Protein AF-A0AAC9YQX9-F1 (afdb_monomer)

Radius of gyration: 23.22 Å; Cα contacts (8 Å, |Δi|>4): 320; chains: 1; bounding box: 55×27×68 Å

Mean predicted aligned error: 6.9 Å

pLDDT: mean 87.08, std 13.69, range [31.47, 98.12]

Sequence (236 aa):
MSVSVWLPRVAHTQLVEAADAEGVSLAVLARRAAASAMATDDGRLGMPAPSGEAVDALRTAGYALNQILPAWTATATRAQDTALTARTAAVMDRITHAASGIRLLPRASPTLGAAGQPSDPGRWRLVRVTTDAHTAQWWAQAGTAAGFRSSANWVRDALAGAHGLAVARPPTPATIAARAVSGRVLGLLAQSEAVADERPAASGVDLRRRIDAAAVAIWAGLESLLAYGGDPKARR

Structure (mmCIF, N/CA/C/O backbone):
data_AF-A0AAC9YQX9-F1
#
_entry.id   AF-A0AAC9YQX9-F1
#
loop_
_atom_site.group_PDB
_atom_site.id
_atom_site.type_symbol
_atom_site.label_atom_id
_atom_site.label_alt_id
_atom_site.label_comp_id
_atom_site.label_asym_id
_atom_site.label_entity_id
_atom_site.label_seq_id
_atom_site.pdbx_PDB_ins_code
_atom_site.Cartn_x
_atom_site.Cartn_y
_atom_site.Cartn_z
_atom_site.occupancy
_atom_site.B_iso_or_equiv
_atom_site.auth_seq_id
_atom_site.auth_comp_id
_atom_site.auth_asym_id
_atom_site.auth_atom_id
_atom_site.pdbx_PDB_model_num
ATOM 1 N N . MET A 1 1 ? -6.456 8.323 30.817 1.00 85.06 1 MET A N 1
ATOM 2 C CA . MET A 1 1 ? -6.648 8.905 29.468 1.00 85.06 1 MET A CA 1
ATOM 3 C C . MET A 1 1 ? -7.815 8.205 28.773 1.00 85.06 1 MET A C 1
ATOM 5 O O . MET A 1 1 ? -8.115 7.067 29.120 1.00 85.06 1 MET A O 1
ATOM 9 N N . SER A 1 2 ? -8.493 8.862 27.824 1.00 90.19 2 SER A N 1
ATOM 10 C CA . SER A 1 2 ? -9.574 8.251 27.030 1.00 90.19 2 SER A CA 1
ATOM 11 C C . SER A 1 2 ? -9.313 8.454 25.542 1.00 90.19 2 SER A C 1
ATOM 13 O O . SER A 1 2 ? -9.065 9.578 25.114 1.00 90.19 2 SER A O 1
ATOM 15 N N . VAL A 1 3 ? -9.422 7.385 24.756 1.00 91.25 3 VAL A N 1
ATOM 16 C CA . VAL A 1 3 ? -9.364 7.420 23.290 1.00 91.25 3 VAL A CA 1
ATOM 17 C C . VAL A 1 3 ? -10.780 7.239 22.748 1.00 91.25 3 VAL A C 1
ATOM 19 O O . VAL A 1 3 ? -11.476 6.287 23.104 1.00 91.25 3 VAL A O 1
ATOM 22 N N . SER A 1 4 ? -11.221 8.175 21.910 1.00 94.25 4 SER A N 1
ATOM 23 C CA . SER A 1 4 ? -12.568 8.195 21.330 1.00 94.25 4 SER A CA 1
ATOM 24 C C . SER A 1 4 ? -12.547 7.607 19.923 1.00 94.25 4 SER A C 1
ATOM 26 O O . SER A 1 4 ? -12.155 8.289 18.976 1.00 94.25 4 SER A O 1
ATOM 28 N N . VAL A 1 5 ? -12.959 6.348 19.780 1.00 93.75 5 VAL A N 1
ATOM 29 C CA . VAL A 1 5 ? -12.914 5.619 18.507 1.00 93.75 5 VAL A CA 1
ATOM 30 C C . VAL A 1 5 ? -14.284 5.658 17.837 1.00 93.75 5 VAL A C 1
ATOM 32 O O . VAL A 1 5 ? -15.250 5.102 18.352 1.00 93.75 5 VAL A O 1
ATOM 35 N N . TRP A 1 6 ? -14.377 6.310 16.680 1.00 92.38 6 TRP A N 1
ATOM 36 C CA . TRP A 1 6 ? -15.618 6.388 15.908 1.00 92.38 6 TRP A CA 1
ATOM 37 C C . TRP A 1 6 ? -15.672 5.304 14.836 1.00 92.38 6 TRP A C 1
ATOM 39 O O . TRP A 1 6 ? -14.797 5.238 13.970 1.00 92.38 6 TRP A O 1
ATOM 49 N N . LEU A 1 7 ? -16.733 4.500 14.853 1.00 90.31 7 LEU A N 1
ATOM 50 C CA . LEU A 1 7 ? -16.977 3.409 13.911 1.00 90.31 7 LEU A CA 1
ATOM 51 C C . LEU A 1 7 ? -18.268 3.618 13.118 1.00 90.31 7 LEU A C 1
ATOM 53 O O . LEU A 1 7 ? -19.236 4.137 13.678 1.00 90.31 7 LEU A O 1
ATOM 57 N N . PRO A 1 8 ? -18.337 3.177 11.850 1.00 88.38 8 PRO A N 1
ATOM 58 C CA . PRO A 1 8 ? -19.613 3.026 11.163 1.00 88.38 8 PRO A CA 1
ATOM 59 C C . PRO A 1 8 ? -20.528 2.072 11.940 1.00 88.38 8 PRO A C 1
ATOM 61 O O . PRO A 1 8 ? -20.062 1.093 12.518 1.00 88.38 8 PRO A O 1
ATOM 64 N N . ARG A 1 9 ? -21.839 2.321 11.922 1.00 87.69 9 ARG A N 1
ATOM 65 C CA . ARG A 1 9 ? -22.842 1.565 12.688 1.00 87.69 9 ARG A CA 1
ATOM 66 C C . ARG A 1 9 ? -22.757 0.063 12.437 1.00 87.69 9 ARG A C 1
ATOM 68 O O . ARG A 1 9 ? -22.833 -0.688 13.395 1.00 87.69 9 ARG A O 1
ATOM 75 N N . VAL A 1 10 ? -22.566 -0.354 11.186 1.00 85.81 10 VAL A N 1
ATOM 76 C CA . VAL A 1 10 ? -22.444 -1.776 10.818 1.00 85.81 10 VAL A CA 1
ATOM 77 C C . VAL A 1 10 ? -21.233 -2.414 11.503 1.00 85.81 10 VAL A C 1
ATOM 79 O O . VAL A 1 10 ? -21.383 -3.420 12.185 1.00 85.81 10 VAL A O 1
ATOM 82 N N . ALA A 1 11 ? -20.060 -1.780 11.412 1.00 88.88 11 ALA A N 1
ATOM 83 C CA . ALA A 1 11 ? -18.846 -2.243 12.083 1.00 88.88 11 ALA A CA 1
ATOM 84 C C . ALA A 1 11 ? -18.993 -2.240 13.614 1.00 88.88 11 ALA A C 1
ATOM 86 O O . ALA A 1 11 ? -18.494 -3.128 14.294 1.00 88.88 11 ALA A O 1
ATOM 87 N N . HIS A 1 12 ? -19.704 -1.255 14.167 1.00 93.06 12 HIS A N 1
ATOM 88 C CA . HIS A 1 12 ? -20.002 -1.223 15.594 1.00 93.06 12 HIS A CA 1
ATOM 89 C C . HIS A 1 12 ? -20.917 -2.380 16.017 1.00 93.06 12 HIS A C 1
ATOM 91 O O . HIS A 1 12 ? -20.654 -3.000 17.037 1.00 93.06 12 HIS A O 1
ATOM 97 N N . THR A 1 13 ? -21.983 -2.675 15.268 1.00 90.50 13 THR A N 1
ATOM 98 C CA . THR A 1 13 ? -22.880 -3.807 15.557 1.00 90.50 13 THR A CA 1
ATOM 99 C C . THR A 1 13 ? -22.127 -5.135 15.512 1.00 90.50 13 THR A C 1
ATOM 101 O O . THR A 1 13 ? -22.228 -5.899 16.462 1.00 90.50 13 THR A O 1
ATOM 104 N N . GLN A 1 14 ? -21.283 -5.348 14.498 1.00 90.19 14 GLN A N 1
ATOM 105 C CA . GLN A 1 14 ? -20.419 -6.534 14.412 1.00 90.19 14 GLN A CA 1
ATOM 106 C C . GLN A 1 14 ? -19.494 -6.674 15.628 1.00 90.19 14 GLN A C 1
ATOM 108 O O . GLN A 1 14 ? -19.322 -7.765 16.162 1.00 90.19 14 GLN A O 1
ATOM 113 N N . LEU A 1 15 ? -18.906 -5.569 16.101 1.00 92.75 15 LEU A N 1
ATOM 114 C CA . LEU A 1 15 ? -18.078 -5.610 17.307 1.00 92.75 15 LEU A CA 1
ATOM 115 C C . LEU A 1 15 ? -18.879 -5.881 18.580 1.00 92.75 15 LEU A C 1
ATOM 117 O O . LEU A 1 15 ? -18.328 -6.480 19.495 1.00 92.75 15 LEU A O 1
ATOM 121 N N . VAL A 1 16 ? -20.133 -5.426 18.669 1.00 93.25 16 VAL A N 1
ATOM 122 C CA . VAL A 1 16 ? -21.006 -5.745 19.811 1.00 93.25 16 VAL A CA 1
ATOM 123 C C . VAL A 1 16 ? -21.275 -7.244 19.842 1.00 93.25 16 VAL A C 1
ATOM 125 O O . VAL A 1 16 ? -21.046 -7.860 20.871 1.00 93.25 16 VAL A O 1
ATOM 128 N N . GLU A 1 17 ? -21.632 -7.841 18.706 1.00 91.25 17 GLU A N 1
ATOM 129 C CA . GLU A 1 17 ? -21.837 -9.291 18.594 1.00 91.25 17 GLU A CA 1
ATOM 130 C C . GLU A 1 17 ? -20.573 -10.079 18.976 1.00 91.25 17 GLU A C 1
ATOM 132 O O . GLU A 1 17 ? -20.651 -11.049 19.728 1.00 91.25 17 GLU A O 1
ATOM 137 N N . ALA A 1 18 ? -19.395 -9.635 18.522 1.00 91.88 18 ALA A N 1
ATOM 138 C CA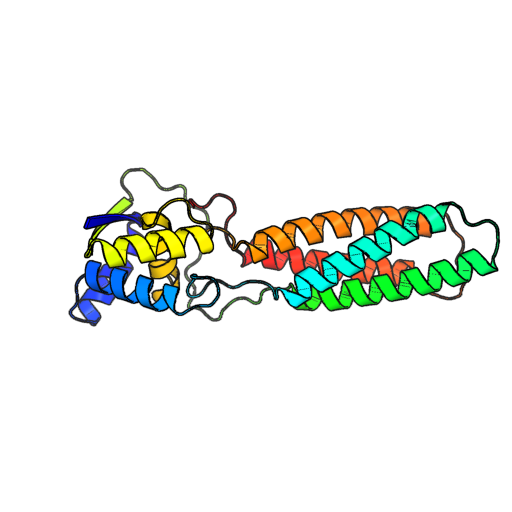 . ALA A 1 18 ? -18.120 -10.243 18.906 1.00 91.88 18 ALA A CA 1
ATOM 139 C C . ALA A 1 18 ? -17.828 -10.098 20.411 1.00 91.88 18 ALA A C 1
ATOM 141 O O . ALA A 1 18 ? -17.355 -11.034 21.051 1.00 91.88 18 ALA A O 1
ATOM 142 N N . ALA A 1 19 ? -18.122 -8.932 20.989 1.00 94.12 19 ALA A N 1
ATOM 143 C CA . ALA A 1 19 ? -17.910 -8.659 22.406 1.00 94.12 19 ALA A CA 1
ATOM 144 C C . ALA A 1 19 ? -18.836 -9.505 23.288 1.00 94.12 19 ALA A C 1
ATOM 146 O O . ALA A 1 19 ? -18.375 -10.082 24.273 1.00 94.12 19 ALA A O 1
ATOM 147 N N . ASP A 1 20 ? -20.104 -9.627 22.894 1.00 94.38 20 ASP A N 1
ATOM 148 C CA . ASP A 1 20 ? -21.107 -10.444 23.572 1.00 94.38 20 ASP A CA 1
ATOM 149 C C . ASP A 1 20 ? -20.736 -11.933 23.507 1.00 94.38 20 ASP A C 1
ATOM 151 O O . ASP A 1 20 ? -20.804 -12.627 24.521 1.00 94.38 20 ASP A O 1
ATOM 155 N N . ALA A 1 21 ? -20.254 -12.411 22.353 1.00 92.94 21 ALA A N 1
ATOM 156 C CA . ALA A 1 21 ? -19.772 -13.784 22.191 1.00 92.94 21 ALA A CA 1
ATOM 157 C C . ALA A 1 21 ? -18.547 -14.103 23.072 1.00 92.94 21 ALA A C 1
ATOM 159 O O . ALA A 1 21 ? -18.393 -15.233 23.533 1.00 92.94 21 ALA A O 1
ATOM 160 N N . GLU A 1 22 ? -17.683 -13.117 23.325 1.00 94.69 22 GLU A N 1
ATOM 161 C CA . GLU A 1 22 ? -16.509 -13.247 24.198 1.00 94.69 22 GLU A CA 1
ATOM 162 C C . GLU A 1 22 ? -16.796 -12.913 25.677 1.00 94.69 22 GLU A C 1
ATOM 164 O O . GLU A 1 22 ? -15.914 -13.085 26.523 1.00 94.69 22 GLU A O 1
ATOM 169 N N . GLY A 1 23 ? -17.991 -12.413 26.013 1.00 95.88 23 GLY A N 1
ATOM 170 C CA . GLY A 1 23 ? -18.328 -11.950 27.363 1.00 95.88 23 GLY A CA 1
ATOM 171 C C . GLY A 1 23 ? -17.499 -10.744 27.832 1.00 95.88 23 GLY A C 1
ATOM 172 O O . GLY A 1 23 ? -17.200 -10.615 29.021 1.00 95.88 23 GLY A O 1
ATOM 173 N N . VAL A 1 24 ? -17.082 -9.866 26.913 1.00 96.38 24 VAL A N 1
ATOM 174 C CA . VAL A 1 24 ? -16.233 -8.694 27.200 1.00 96.38 24 VAL A CA 1
ATOM 175 C C . VAL A 1 24 ? -16.864 -7.395 26.701 1.00 96.38 24 VAL A C 1
ATOM 177 O O . VAL A 1 24 ? -17.844 -7.394 25.973 1.00 96.38 24 VAL A O 1
ATOM 180 N N . SER A 1 25 ? -16.301 -6.244 27.080 1.00 95.94 25 SER A N 1
ATOM 181 C CA . SER A 1 25 ? -16.747 -4.948 26.547 1.00 95.94 25 SER A CA 1
ATOM 182 C C . SER A 1 25 ? -16.003 -4.554 25.267 1.00 95.94 25 SER A C 1
ATOM 184 O O . SER A 1 25 ? -14.849 -4.932 25.056 1.00 95.94 25 SER A O 1
ATOM 186 N N . LEU A 1 26 ? -16.604 -3.669 24.464 1.00 95.62 26 LEU A N 1
ATOM 187 C CA . LEU A 1 26 ? -15.960 -3.075 23.280 1.00 95.62 26 LEU A CA 1
ATOM 188 C C . LEU A 1 26 ? -14.604 -2.420 23.593 1.00 95.62 26 LEU A C 1
ATOM 190 O O . LEU A 1 26 ? -13.687 -2.448 22.775 1.00 95.62 26 LEU A O 1
ATOM 194 N N . ALA A 1 27 ? -14.452 -1.841 24.788 1.00 94.94 27 ALA A N 1
ATOM 195 C CA . ALA A 1 27 ? -13.190 -1.249 25.221 1.00 94.94 27 ALA A CA 1
ATOM 196 C C . ALA A 1 27 ? -12.093 -2.306 25.444 1.00 94.94 27 ALA A C 1
ATOM 198 O O . ALA A 1 27 ? -10.917 -2.025 25.211 1.00 94.94 27 ALA A O 1
ATOM 199 N N . VAL A 1 28 ? -12.462 -3.518 25.879 1.00 96.12 28 VAL A N 1
ATOM 200 C CA . VAL A 1 28 ? -11.529 -4.649 25.996 1.00 96.12 28 VAL A CA 1
ATOM 201 C C . VAL A 1 28 ? -11.095 -5.116 24.611 1.00 96.12 28 VAL A C 1
ATOM 203 O O . VAL A 1 28 ? -9.891 -5.238 24.391 1.00 96.12 28 VAL A O 1
ATOM 206 N N . LEU A 1 29 ? -12.032 -5.281 23.669 1.00 96.56 29 LEU A N 1
ATOM 207 C CA . LEU A 1 29 ? -11.697 -5.628 22.282 1.00 96.56 29 LEU A CA 1
ATOM 208 C C . LEU A 1 29 ? -10.761 -4.594 21.648 1.00 96.56 29 LEU A C 1
ATOM 210 O O . LEU A 1 29 ? -9.744 -4.955 21.067 1.00 96.56 29 LEU A O 1
ATOM 214 N N . ALA A 1 30 ? -11.032 -3.301 21.839 1.00 96.38 30 ALA A N 1
ATOM 215 C CA . ALA A 1 30 ? -10.181 -2.234 21.316 1.00 96.38 30 ALA A CA 1
ATOM 216 C C . ALA A 1 30 ? -8.753 -2.275 21.881 1.00 96.38 30 ALA A C 1
ATOM 218 O O . ALA A 1 30 ? -7.793 -2.100 21.131 1.00 96.38 30 ALA A O 1
ATOM 219 N N . ARG A 1 31 ? -8.591 -2.541 23.186 1.00 96.50 31 ARG A N 1
ATOM 220 C CA . ARG A 1 31 ? -7.264 -2.708 23.800 1.00 96.50 31 ARG A CA 1
ATOM 221 C C . ARG A 1 31 ? -6.539 -3.942 23.270 1.00 96.50 31 ARG A C 1
ATOM 223 O O . ARG A 1 31 ? -5.353 -3.844 22.974 1.00 96.50 31 ARG A O 1
ATOM 230 N N . ARG A 1 32 ? -7.238 -5.074 23.124 1.00 96.62 32 ARG A N 1
ATOM 231 C CA . ARG A 1 32 ? -6.670 -6.311 22.560 1.00 96.62 32 ARG A CA 1
ATOM 232 C C . ARG A 1 32 ? -6.220 -6.099 21.119 1.00 96.62 32 ARG A C 1
ATOM 234 O O . ARG A 1 32 ? -5.076 -6.395 20.801 1.00 96.62 32 ARG A O 1
ATOM 241 N N . ALA A 1 33 ? -7.065 -5.494 20.288 1.00 96.12 33 ALA A N 1
ATOM 242 C CA . ALA A 1 33 ? -6.724 -5.165 18.910 1.00 96.12 33 ALA A CA 1
ATOM 243 C C . ALA A 1 33 ? -5.509 -4.226 18.834 1.00 96.12 33 ALA A C 1
ATOM 245 O O . ALA A 1 33 ? -4.596 -4.469 18.052 1.00 96.12 33 ALA A O 1
ATOM 246 N N . ALA A 1 34 ? -5.448 -3.187 19.672 1.00 96.00 34 ALA A N 1
ATOM 247 C CA . ALA A 1 34 ? -4.298 -2.285 19.718 1.00 96.00 34 ALA A CA 1
ATOM 248 C C . ALA A 1 34 ? -3.007 -3.005 20.149 1.00 96.00 34 ALA A C 1
ATOM 250 O O . ALA A 1 34 ? -1.964 -2.809 19.532 1.00 96.00 34 ALA A O 1
ATOM 251 N N . ALA A 1 35 ? -3.078 -3.875 21.162 1.00 95.75 35 ALA A N 1
ATOM 252 C CA . ALA A 1 35 ? -1.940 -4.680 21.605 1.00 95.75 35 ALA A CA 1
ATOM 253 C C . ALA A 1 35 ? -1.454 -5.636 20.504 1.00 95.75 35 ALA A C 1
ATOM 255 O O . ALA A 1 35 ? -0.261 -5.704 20.225 1.00 95.75 35 ALA A O 1
ATOM 256 N N . SER A 1 36 ? -2.377 -6.317 19.821 1.00 95.94 36 SER A N 1
ATOM 257 C CA . SER A 1 36 ? -2.051 -7.174 18.682 1.00 95.94 36 SER A CA 1
ATOM 258 C C . SER A 1 36 ? -1.452 -6.375 17.518 1.00 95.94 36 SER A C 1
ATOM 260 O O . SER A 1 36 ? -0.525 -6.854 16.876 1.00 95.94 36 SER A O 1
ATOM 262 N N . ALA A 1 37 ? -1.911 -5.145 17.267 1.00 94.62 37 ALA A N 1
ATOM 263 C CA . ALA A 1 37 ? -1.321 -4.274 16.251 1.00 94.62 37 ALA A CA 1
ATOM 264 C C . ALA A 1 37 ? 0.097 -3.837 16.612 1.00 94.62 37 ALA A C 1
ATOM 266 O O . ALA A 1 37 ? 0.964 -3.849 15.746 1.00 94.62 37 ALA A O 1
ATOM 267 N N . MET A 1 38 ? 0.377 -3.538 17.879 1.00 94.44 38 MET A N 1
ATOM 268 C CA . MET A 1 38 ? 1.746 -3.249 18.324 1.00 94.44 38 MET A CA 1
ATOM 269 C C . MET A 1 38 ? 2.708 -4.428 18.149 1.00 94.44 38 MET A C 1
ATOM 271 O O . MET A 1 38 ? 3.908 -4.205 18.048 1.00 94.44 38 MET A O 1
ATOM 275 N N . ALA A 1 39 ? 2.202 -5.662 18.116 1.00 92.75 39 ALA A N 1
ATOM 276 C CA . ALA A 1 39 ? 3.015 -6.855 17.894 1.00 92.75 39 ALA A CA 1
ATOM 277 C C . ALA A 1 39 ? 3.342 -7.111 16.410 1.00 92.75 39 ALA A C 1
ATOM 279 O O . ALA A 1 39 ? 4.051 -8.065 16.105 1.00 92.75 39 ALA A O 1
ATOM 280 N N . THR A 1 40 ? 2.814 -6.298 15.488 1.00 90.12 40 THR A N 1
ATOM 281 C CA . THR A 1 40 ? 3.137 -6.381 14.055 1.00 90.12 40 THR A CA 1
ATOM 282 C C . THR A 1 40 ? 4.248 -5.406 13.683 1.00 90.12 40 THR A C 1
ATOM 284 O O . THR A 1 40 ? 4.294 -4.299 14.218 1.00 90.12 40 THR A O 1
ATOM 287 N N . ASP A 1 41 ? 5.093 -5.787 12.721 1.00 84.62 41 ASP A N 1
ATOM 288 C CA . ASP A 1 41 ? 6.252 -4.989 12.290 1.00 84.62 41 ASP A CA 1
ATOM 289 C C . ASP A 1 41 ? 5.875 -3.583 11.797 1.00 84.62 41 ASP A C 1
ATOM 291 O O . ASP A 1 41 ? 6.614 -2.623 12.006 1.00 84.62 41 ASP A O 1
ATOM 295 N N . ASP A 1 42 ? 4.715 -3.440 11.150 1.00 84.88 42 ASP A N 1
ATOM 296 C CA . ASP A 1 42 ? 4.229 -2.171 10.597 1.00 84.88 42 ASP A CA 1
ATOM 297 C C . ASP A 1 42 ? 3.168 -1.485 11.473 1.00 84.88 42 ASP A C 1
ATOM 299 O O . ASP A 1 42 ? 2.614 -0.447 11.094 1.00 84.88 42 ASP A O 1
ATOM 303 N N . GLY A 1 43 ? 2.869 -2.052 12.646 1.00 89.50 43 GLY A N 1
ATOM 304 C CA . GLY A 1 43 ? 1.845 -1.545 13.549 1.00 89.50 43 GLY A CA 1
ATOM 305 C C . GLY A 1 43 ? 0.414 -1.710 13.027 1.00 89.50 43 GLY A C 1
ATOM 306 O O . GLY A 1 43 ? -0.484 -1.028 13.534 1.00 89.50 43 GLY A O 1
ATOM 307 N N . ARG A 1 44 ? 0.164 -2.540 11.999 1.00 90.38 44 ARG A N 1
ATOM 308 C CA . ARG A 1 44 ? -1.152 -2.699 11.364 1.00 90.38 44 ARG A CA 1
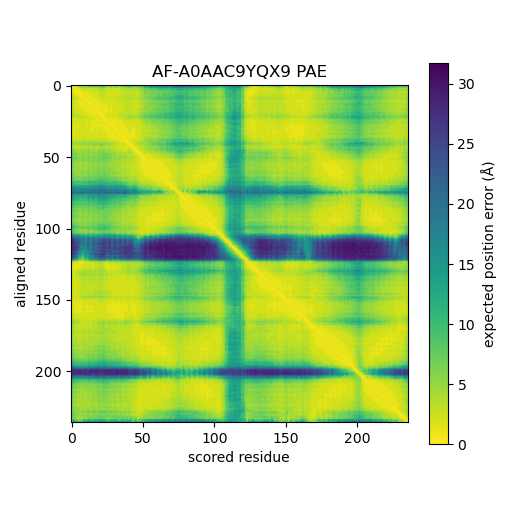ATOM 309 C C . ARG A 1 44 ? -1.573 -4.157 11.216 1.00 90.38 44 ARG A C 1
ATOM 311 O O . ARG A 1 44 ? -1.125 -4.910 10.358 1.00 90.38 44 ARG A O 1
ATOM 318 N N . LEU A 1 45 ? -2.615 -4.527 11.957 1.00 90.06 45 LEU A N 1
ATOM 319 C CA . LEU A 1 45 ? -3.210 -5.858 11.846 1.00 90.06 45 LEU A CA 1
ATOM 320 C C . LEU A 1 45 ? -3.903 -6.082 10.515 1.00 90.06 45 LEU A C 1
ATOM 322 O O . LEU A 1 45 ? -4.717 -5.271 10.071 1.00 90.06 45 LEU A O 1
ATOM 326 N N . GLY A 1 46 ? -3.666 -7.241 9.914 1.00 84.88 46 GLY A N 1
ATOM 327 C CA . GLY A 1 46 ? -4.516 -7.724 8.832 1.00 84.88 46 GLY A CA 1
ATOM 328 C C . GLY A 1 46 ? -4.496 -6.852 7.570 1.00 84.88 46 GLY A C 1
ATOM 329 O O . GLY A 1 46 ? -5.308 -7.090 6.678 1.00 84.88 46 GLY A O 1
ATOM 330 N N . MET A 1 47 ? -3.580 -5.883 7.442 1.00 85.69 47 MET A N 1
ATOM 331 C CA . MET A 1 47 ? -3.437 -5.086 6.223 1.00 85.69 47 MET A CA 1
ATOM 332 C C . MET A 1 47 ? -2.403 -5.737 5.297 1.00 85.69 47 MET A C 1
ATOM 334 O O . MET A 1 47 ? -1.285 -5.982 5.741 1.00 85.69 47 MET A O 1
ATOM 338 N N . PRO A 1 48 ? -2.735 -6.077 4.040 1.00 85.94 48 PRO A N 1
ATOM 339 C CA . PRO A 1 48 ? -1.721 -6.505 3.086 1.00 85.94 48 PRO A CA 1
ATOM 340 C C . PRO A 1 48 ? -0.809 -5.326 2.717 1.00 85.94 48 PRO A C 1
ATOM 342 O O . PRO A 1 48 ? -1.268 -4.196 2.528 1.00 85.94 48 PRO A O 1
ATOM 345 N N . ALA A 1 49 ? 0.484 -5.605 2.596 1.00 87.12 49 ALA A N 1
ATOM 346 C CA . ALA A 1 49 ? 1.504 -4.655 2.178 1.00 87.12 49 ALA A CA 1
ATOM 347 C C . ALA A 1 49 ? 2.458 -5.333 1.183 1.00 87.12 49 ALA A C 1
ATOM 349 O O . ALA A 1 49 ? 2.696 -6.537 1.304 1.00 87.12 49 ALA A O 1
ATOM 350 N N . PRO A 1 50 ? 2.974 -4.594 0.185 1.00 90.50 50 PRO A N 1
ATOM 351 C CA . PRO A 1 50 ? 3.956 -5.142 -0.741 1.00 90.50 50 PRO A CA 1
ATOM 352 C C . PRO A 1 50 ? 5.278 -5.389 -0.010 1.00 90.50 50 PRO A C 1
ATOM 354 O O . PRO A 1 50 ? 5.578 -4.706 0.973 1.00 90.50 50 PRO A O 1
ATOM 357 N N . SER A 1 51 ? 6.086 -6.324 -0.513 1.00 89.94 51 SER A N 1
ATOM 358 C CA . SER A 1 51 ? 7.424 -6.559 0.037 1.00 89.94 51 SER A CA 1
ATOM 359 C C . SER A 1 51 ? 8.280 -5.295 -0.085 1.00 89.94 51 SER A C 1
ATOM 361 O O . SER A 1 51 ? 8.415 -4.737 -1.177 1.00 89.94 51 SER A O 1
ATOM 363 N N . GLY A 1 52 ? 8.875 -4.850 1.027 1.00 90.06 52 GLY A N 1
ATOM 364 C CA . GLY A 1 52 ? 9.803 -3.714 1.032 1.00 90.06 52 GLY A CA 1
ATOM 365 C C . GLY A 1 52 ? 10.987 -3.945 0.091 1.00 90.06 52 GLY A C 1
ATOM 366 O O . GLY A 1 52 ? 11.312 -3.073 -0.711 1.00 90.06 52 GLY A O 1
ATOM 367 N N . GLU A 1 53 ? 11.535 -5.162 0.094 1.00 93.88 53 GLU A N 1
ATOM 368 C CA . GLU A 1 53 ? 12.608 -5.582 -0.812 1.00 93.88 53 GLU A CA 1
ATOM 369 C C . GLU A 1 53 ? 12.187 -5.468 -2.283 1.00 93.88 53 GLU A C 1
ATOM 371 O O . GLU A 1 53 ? 12.932 -4.934 -3.101 1.00 93.88 53 GLU A O 1
ATOM 376 N N . ALA A 1 54 ? 10.966 -5.891 -2.628 1.00 94.19 54 ALA A N 1
ATOM 377 C CA . ALA A 1 54 ? 10.462 -5.783 -3.997 1.00 94.19 54 ALA A CA 1
ATOM 378 C C . ALA A 1 54 ? 10.281 -4.319 -4.435 1.00 94.19 54 ALA A C 1
ATOM 380 O O . ALA A 1 54 ? 10.602 -3.957 -5.570 1.00 94.19 54 ALA A O 1
ATOM 381 N N . VAL A 1 55 ? 9.810 -3.451 -3.531 1.00 96.00 55 VAL A N 1
ATOM 382 C CA . VAL A 1 55 ? 9.687 -2.007 -3.791 1.00 96.00 55 VAL A CA 1
ATOM 383 C C . VAL A 1 55 ? 11.064 -1.367 -3.995 1.00 96.00 55 VAL A C 1
ATOM 385 O O . VAL A 1 55 ? 11.228 -0.526 -4.885 1.00 96.00 55 VAL A O 1
ATOM 388 N N . ASP A 1 56 ? 12.060 -1.770 -3.211 1.00 97.00 56 ASP A N 1
ATOM 389 C CA . ASP A 1 56 ? 13.433 -1.273 -3.311 1.00 97.00 56 ASP A CA 1
ATOM 390 C C . ASP A 1 56 ? 14.143 -1.786 -4.572 1.00 97.00 56 ASP A C 1
ATOM 392 O O . ASP A 1 56 ? 14.815 -1.012 -5.265 1.00 97.00 56 ASP A O 1
ATOM 396 N N . ALA A 1 57 ? 13.924 -3.051 -4.937 1.00 97.06 57 ALA A N 1
ATOM 397 C CA . ALA A 1 57 ? 14.394 -3.637 -6.187 1.00 97.06 57 ALA A CA 1
ATOM 398 C C . ALA A 1 57 ? 13.797 -2.914 -7.403 1.00 97.06 57 ALA A C 1
ATOM 400 O O . ALA A 1 57 ? 14.539 -2.526 -8.310 1.00 97.06 57 ALA A O 1
ATOM 401 N N . LEU A 1 58 ? 12.484 -2.641 -7.398 1.00 97.44 58 LEU A N 1
ATOM 402 C CA . LEU A 1 58 ? 11.836 -1.886 -8.474 1.00 97.44 58 LEU A CA 1
ATOM 403 C C . LEU A 1 58 ? 12.389 -0.458 -8.563 1.00 97.44 58 LEU A C 1
ATOM 405 O O . LEU A 1 58 ? 12.654 0.035 -9.659 1.00 97.44 58 LEU A O 1
ATOM 409 N N . ARG A 1 59 ? 12.614 0.206 -7.421 1.00 97.94 59 ARG A N 1
ATOM 410 C CA . ARG A 1 59 ? 13.210 1.550 -7.392 1.00 97.94 59 ARG A CA 1
ATOM 411 C C . ARG A 1 59 ? 14.614 1.551 -7.994 1.00 97.94 59 ARG A C 1
ATOM 413 O O . ARG A 1 59 ? 14.930 2.421 -8.801 1.00 97.94 59 ARG A O 1
ATOM 420 N N . THR A 1 60 ? 15.427 0.565 -7.632 1.00 98.12 60 THR A N 1
ATOM 421 C CA . THR A 1 60 ? 16.799 0.405 -8.128 1.00 98.12 60 THR A CA 1
ATOM 422 C C . THR A 1 60 ? 16.820 0.141 -9.632 1.00 98.12 60 THR A C 1
ATOM 424 O O . THR A 1 60 ? 17.588 0.772 -10.359 1.00 98.12 60 THR A O 1
ATOM 427 N N . ALA A 1 61 ? 15.939 -0.734 -10.124 1.00 97.56 61 ALA A N 1
ATOM 428 C CA . ALA A 1 61 ? 15.798 -0.997 -11.552 1.00 97.56 61 ALA A CA 1
ATOM 429 C C . ALA A 1 61 ? 15.318 0.248 -12.321 1.00 97.56 61 ALA A C 1
ATOM 431 O O . ALA A 1 61 ? 15.856 0.557 -13.382 1.00 97.56 61 ALA A O 1
ATOM 432 N N . GLY A 1 62 ? 14.388 1.020 -11.750 1.00 97.25 62 GLY A N 1
ATOM 433 C CA . GLY A 1 62 ? 13.961 2.311 -12.292 1.00 97.25 62 GLY A CA 1
ATOM 434 C C . GLY A 1 62 ? 15.099 3.330 -12.388 1.00 97.25 62 GLY A C 1
ATOM 435 O O . GLY A 1 62 ? 15.249 3.987 -13.414 1.00 97.25 62 GLY A O 1
ATOM 436 N N . TYR A 1 63 ? 15.953 3.436 -11.365 1.00 97.75 63 TYR A N 1
ATOM 437 C CA . TYR A 1 63 ? 17.134 4.304 -11.433 1.00 97.75 63 TYR A CA 1
ATOM 438 C C . TYR A 1 63 ? 18.128 3.857 -12.504 1.00 97.75 63 TYR A C 1
ATOM 440 O O . TYR A 1 63 ? 18.640 4.702 -13.236 1.00 97.75 63 TYR A O 1
ATOM 448 N N . ALA A 1 64 ? 18.364 2.549 -12.637 1.00 96.81 64 ALA A N 1
ATOM 449 C CA . ALA A 1 64 ? 19.207 2.017 -13.703 1.00 96.81 64 ALA A CA 1
ATOM 450 C C . ALA A 1 64 ? 18.639 2.357 -15.091 1.00 96.81 64 ALA A C 1
ATOM 452 O O . ALA A 1 64 ? 19.379 2.816 -15.957 1.00 96.81 64 ALA A O 1
ATOM 453 N N . LEU A 1 65 ? 17.323 2.213 -15.288 1.00 95.88 65 LEU A N 1
ATOM 454 C CA . LEU A 1 65 ? 16.668 2.582 -16.544 1.00 95.88 65 LEU A CA 1
ATOM 455 C C . LEU A 1 65 ? 16.810 4.081 -16.843 1.00 95.88 65 LEU A C 1
ATOM 457 O O . LEU A 1 65 ? 17.191 4.457 -17.948 1.00 95.88 65 LEU A O 1
ATOM 461 N N . ASN A 1 66 ? 16.592 4.934 -15.840 1.00 96.25 66 ASN A N 1
ATOM 462 C CA . ASN A 1 66 ? 16.735 6.384 -15.969 1.00 96.25 66 ASN A CA 1
ATOM 463 C C . ASN A 1 66 ? 18.168 6.822 -16.328 1.00 96.25 66 ASN A C 1
ATOM 465 O O . ASN A 1 66 ? 18.351 7.842 -16.982 1.00 96.25 66 ASN A O 1
ATOM 469 N N . GLN A 1 67 ? 19.189 6.065 -15.916 1.00 94.06 67 GLN A N 1
ATOM 470 C CA . GLN A 1 67 ? 20.582 6.318 -16.307 1.00 94.06 67 GLN A CA 1
ATOM 471 C C . GLN A 1 67 ? 20.887 5.844 -17.734 1.00 94.06 67 GLN A C 1
ATOM 473 O O . GLN A 1 67 ? 21.710 6.447 -18.419 1.00 94.06 67 GLN A O 1
ATOM 478 N N . ILE A 1 68 ? 20.240 4.764 -18.181 1.00 92.31 68 ILE A N 1
ATOM 479 C CA . ILE A 1 68 ? 20.442 4.202 -19.519 1.00 92.31 68 ILE A CA 1
ATOM 480 C C . ILE A 1 68 ? 19.772 5.069 -20.588 1.00 92.31 68 ILE A C 1
ATOM 482 O O . ILE A 1 68 ? 20.387 5.303 -21.624 1.00 92.31 68 ILE A O 1
ATOM 486 N N . LEU A 1 69 ? 18.554 5.567 -20.344 1.00 89.94 69 LEU A N 1
ATOM 487 C CA . LEU A 1 69 ? 17.739 6.264 -21.348 1.00 89.94 69 LEU A CA 1
ATOM 488 C C . LEU A 1 69 ? 18.468 7.413 -22.079 1.00 89.94 69 LEU A C 1
ATOM 490 O O . LEU A 1 69 ? 18.506 7.372 -23.309 1.00 89.94 69 LEU A O 1
ATOM 494 N N . PRO A 1 70 ? 19.129 8.374 -21.398 1.00 89.12 70 PRO A N 1
ATOM 495 C CA . PRO A 1 70 ? 19.837 9.459 -22.086 1.00 89.12 70 PRO A CA 1
ATOM 496 C C . PRO A 1 70 ? 21.030 8.972 -22.920 1.00 89.12 70 PRO A C 1
ATOM 498 O O . PRO A 1 70 ? 21.308 9.490 -24.002 1.00 89.12 70 PRO A O 1
ATOM 501 N N . ALA A 1 71 ? 21.749 7.959 -22.425 1.00 86.25 71 ALA A N 1
ATOM 502 C CA . ALA A 1 71 ? 22.864 7.360 -23.155 1.00 86.25 71 ALA A CA 1
ATOM 503 C C . ALA A 1 71 ? 22.368 6.573 -24.371 1.00 86.25 71 ALA A C 1
ATOM 505 O O . ALA A 1 71 ? 23.036 6.532 -25.403 1.00 86.25 71 ALA A O 1
ATOM 506 N N . TRP A 1 72 ? 21.186 5.968 -24.255 1.00 82.12 72 TRP A N 1
ATOM 507 C CA . TRP A 1 72 ? 20.561 5.233 -25.334 1.00 82.12 72 TRP A CA 1
ATOM 508 C C . TRP A 1 72 ? 20.146 6.173 -26.462 1.00 82.12 72 TRP A C 1
ATOM 510 O O . TRP A 1 72 ? 20.521 5.908 -27.598 1.00 82.12 72 TRP A O 1
ATOM 520 N N . THR A 1 73 ? 19.542 7.330 -26.177 1.00 78.81 73 THR A N 1
ATOM 521 C CA . THR A 1 73 ? 19.194 8.330 -27.207 1.00 78.81 73 THR A CA 1
ATOM 522 C C . THR A 1 73 ? 20.405 8.932 -27.931 1.00 78.81 73 THR A C 1
ATOM 524 O O . THR A 1 73 ? 20.279 9.348 -29.077 1.00 78.81 73 THR A O 1
ATOM 527 N N . ALA A 1 74 ? 21.587 8.943 -27.307 1.00 83.00 74 ALA A N 1
ATOM 528 C CA . ALA A 1 74 ? 22.801 9.582 -27.829 1.00 83.00 74 ALA A CA 1
ATOM 529 C C . ALA A 1 74 ? 23.825 8.612 -28.465 1.00 83.00 74 ALA A C 1
ATOM 531 O O . ALA A 1 74 ? 24.993 8.970 -28.638 1.00 83.00 74 ALA A O 1
ATOM 532 N N . THR A 1 75 ? 23.443 7.370 -28.778 1.00 77.25 75 THR A N 1
ATOM 533 C CA . THR A 1 75 ? 24.372 6.388 -29.364 1.00 77.25 75 THR A CA 1
ATOM 534 C C . THR A 1 75 ? 24.890 6.809 -30.739 1.00 77.25 75 THR A C 1
ATOM 536 O O . THR A 1 75 ? 24.130 7.219 -31.610 1.00 77.25 75 THR A O 1
ATOM 539 N N . ALA A 1 76 ? 26.201 6.649 -30.954 1.00 70.12 76 ALA A N 1
ATOM 540 C CA . ALA A 1 76 ? 26.872 7.025 -32.203 1.00 70.12 76 ALA A CA 1
ATOM 541 C C . ALA A 1 76 ? 27.312 5.815 -33.045 1.00 70.12 76 ALA A C 1
ATOM 543 O O . ALA A 1 76 ? 27.647 5.953 -34.219 1.00 70.12 76 ALA A O 1
ATOM 544 N N . THR A 1 77 ? 27.344 4.615 -32.453 1.00 83.38 77 THR A N 1
ATOM 545 C CA . THR A 1 77 ? 27.854 3.400 -33.104 1.00 83.38 77 THR A CA 1
ATOM 546 C C . THR A 1 77 ? 26.950 2.196 -32.862 1.00 83.38 77 THR A C 1
ATOM 548 O O . THR A 1 77 ? 26.300 2.080 -31.821 1.00 83.38 77 THR A O 1
ATOM 551 N N . ARG A 1 78 ? 26.985 1.229 -33.788 1.00 82.25 78 ARG A N 1
ATOM 552 C CA . ARG A 1 78 ? 26.252 -0.041 -33.660 1.00 82.25 78 ARG A CA 1
ATOM 553 C C . ARG A 1 78 ? 26.677 -0.853 -32.430 1.00 82.25 78 ARG A C 1
ATOM 555 O O . ARG A 1 78 ? 25.840 -1.485 -31.801 1.00 82.25 78 ARG A O 1
ATOM 562 N N . ALA A 1 79 ? 27.959 -0.820 -32.058 1.00 84.69 79 ALA A N 1
ATOM 563 C CA . ALA A 1 79 ? 28.456 -1.525 -30.873 1.00 84.69 79 ALA A CA 1
ATOM 564 C C . ALA A 1 79 ? 27.883 -0.942 -29.567 1.00 84.69 79 ALA A C 1
ATOM 566 O O . ALA A 1 79 ? 27.484 -1.697 -28.679 1.00 84.69 79 ALA A O 1
ATOM 567 N N . GLN A 1 80 ? 27.796 0.391 -29.467 1.00 87.12 80 GLN A N 1
ATOM 568 C CA . GLN A 1 80 ? 27.154 1.064 -28.333 1.00 87.12 80 GLN A CA 1
ATOM 569 C C . GLN A 1 80 ? 25.661 0.741 -28.268 1.00 87.12 80 GLN A C 1
ATOM 571 O O . GLN A 1 80 ? 25.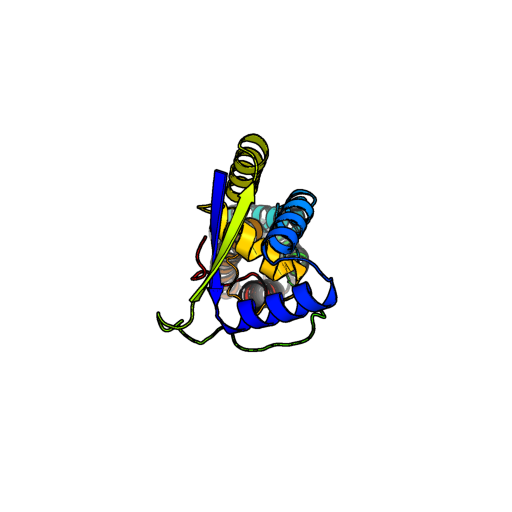158 0.431 -27.190 1.00 87.12 80 GLN A O 1
ATOM 576 N N . ASP A 1 81 ? 24.970 0.764 -29.409 1.00 84.69 81 ASP A N 1
ATOM 577 C CA . ASP A 1 81 ? 23.540 0.460 -29.477 1.00 84.69 81 ASP A CA 1
ATOM 578 C C . ASP A 1 81 ? 23.230 -0.994 -29.075 1.00 84.69 81 ASP A C 1
ATOM 580 O O . ASP A 1 81 ? 22.353 -1.231 -28.243 1.00 84.69 81 ASP A O 1
ATOM 584 N N . THR A 1 82 ? 24.023 -1.968 -29.536 1.00 85.31 82 THR A N 1
ATOM 585 C CA . THR A 1 82 ? 23.909 -3.371 -29.099 1.00 85.31 82 THR A CA 1
ATOM 586 C C . THR A 1 82 ? 24.141 -3.520 -27.593 1.00 85.31 82 THR A C 1
ATOM 588 O O . THR A 1 82 ? 23.365 -4.190 -26.909 1.00 85.31 82 THR A O 1
ATOM 591 N N . ALA A 1 83 ? 25.184 -2.883 -27.047 1.00 87.81 83 ALA A N 1
ATOM 592 C CA . ALA A 1 83 ? 25.499 -2.967 -25.622 1.00 87.81 83 ALA A CA 1
ATOM 593 C C . ALA A 1 83 ? 24.406 -2.333 -24.744 1.00 87.81 83 ALA A C 1
ATOM 595 O O . ALA A 1 83 ? 24.034 -2.896 -23.712 1.00 87.81 83 ALA A O 1
ATOM 596 N N . LEU A 1 84 ? 23.871 -1.179 -25.151 1.00 89.25 84 LEU A N 1
ATOM 597 C CA . LEU A 1 84 ? 22.788 -0.501 -24.439 1.00 89.25 84 LEU A CA 1
ATOM 598 C C . LEU A 1 84 ? 21.469 -1.259 -24.563 1.00 89.25 84 LEU A C 1
ATOM 600 O O . LEU A 1 84 ? 20.760 -1.383 -23.567 1.00 89.25 84 LEU A O 1
ATOM 604 N N . THR A 1 85 ? 21.187 -1.869 -25.714 1.00 87.88 85 THR A N 1
ATOM 605 C CA . THR A 1 85 ? 20.021 -2.746 -25.883 1.00 87.88 85 THR A CA 1
ATOM 606 C C . THR A 1 85 ? 20.082 -3.944 -24.933 1.00 87.88 85 THR A C 1
ATOM 608 O O . THR A 1 85 ? 19.112 -4.222 -24.229 1.00 87.88 85 THR A O 1
ATOM 611 N N . ALA A 1 86 ? 21.233 -4.620 -24.834 1.00 88.88 86 ALA A N 1
ATOM 612 C CA . ALA A 1 86 ? 21.407 -5.753 -23.923 1.00 88.88 86 ALA A CA 1
ATOM 613 C C . ALA A 1 86 ? 21.250 -5.348 -22.445 1.00 88.88 86 ALA A C 1
ATOM 615 O O . ALA A 1 86 ? 20.595 -6.044 -21.668 1.00 88.88 86 ALA A O 1
ATOM 616 N N . ARG A 1 87 ? 21.810 -4.195 -22.052 1.00 91.81 87 ARG A N 1
ATOM 617 C CA . ARG A 1 87 ? 21.651 -3.650 -20.693 1.00 91.81 87 ARG A CA 1
ATOM 618 C C . ARG A 1 87 ? 20.202 -3.281 -20.393 1.00 91.81 87 ARG A C 1
ATOM 620 O O . ARG A 1 87 ? 19.715 -3.606 -19.314 1.00 91.81 87 ARG A O 1
ATOM 627 N N . THR A 1 88 ? 19.517 -2.646 -21.340 1.00 92.00 88 THR A N 1
ATOM 628 C CA . THR A 1 88 ? 18.103 -2.272 -21.202 1.00 92.00 88 THR A CA 1
ATOM 629 C C . THR A 1 88 ? 17.243 -3.515 -21.036 1.00 92.00 88 THR A C 1
ATOM 631 O O . THR A 1 88 ? 16.465 -3.582 -20.091 1.00 92.00 88 THR A O 1
ATOM 634 N N . ALA A 1 89 ? 17.449 -4.542 -21.865 1.00 92.12 89 ALA A N 1
ATOM 635 C CA . ALA A 1 89 ? 16.754 -5.821 -21.744 1.00 92.12 89 ALA A CA 1
ATOM 636 C C . ALA A 1 89 ? 16.914 -6.438 -20.343 1.00 92.12 89 ALA A C 1
ATOM 638 O O . ALA A 1 89 ? 15.918 -6.784 -19.713 1.00 92.12 89 ALA A O 1
ATOM 639 N N . ALA A 1 90 ? 18.139 -6.478 -19.810 1.00 94.62 90 ALA A N 1
ATOM 640 C CA . ALA A 1 90 ? 18.386 -6.979 -18.457 1.00 94.62 90 ALA A CA 1
ATOM 641 C C . ALA A 1 90 ? 17.683 -6.145 -17.368 1.00 94.62 90 ALA A C 1
ATOM 643 O O . ALA A 1 90 ? 17.254 -6.687 -16.350 1.00 94.62 90 ALA A O 1
ATOM 644 N N . VAL A 1 91 ? 17.553 -4.828 -17.558 1.00 96.94 91 VAL A N 1
ATOM 645 C CA . VAL A 1 91 ? 16.794 -3.965 -16.641 1.00 96.94 91 VAL A CA 1
ATOM 646 C C . VAL A 1 91 ? 15.290 -4.234 -16.740 1.00 96.94 91 VAL A C 1
ATOM 648 O O . VAL A 1 91 ? 14.645 -4.325 -15.697 1.00 96.94 91 VAL A O 1
ATOM 651 N N . MET A 1 92 ? 14.738 -4.448 -17.938 1.00 96.31 92 MET A N 1
ATOM 652 C CA . MET A 1 92 ? 13.326 -4.827 -18.117 1.00 96.31 92 MET A CA 1
ATOM 653 C C . MET A 1 92 ? 13.000 -6.161 -17.437 1.00 96.31 92 MET A C 1
ATOM 655 O O . MET A 1 92 ? 11.974 -6.281 -16.764 1.00 96.31 92 MET A O 1
ATOM 659 N N . ASP A 1 93 ? 13.903 -7.140 -17.530 1.00 95.69 93 ASP A N 1
ATOM 660 C CA . ASP A 1 93 ? 13.742 -8.436 -16.863 1.00 95.69 93 ASP A CA 1
ATOM 661 C C . ASP A 1 93 ? 13.734 -8.270 -15.327 1.00 95.69 93 ASP A C 1
ATOM 663 O O . ASP A 1 93 ? 12.884 -8.838 -14.634 1.00 95.69 93 ASP A O 1
ATOM 667 N N . ARG A 1 94 ? 14.608 -7.409 -14.777 1.00 96.94 94 ARG A N 1
ATOM 668 C CA . ARG A 1 94 ? 14.613 -7.065 -13.339 1.00 96.94 94 ARG A CA 1
ATOM 669 C C . ARG A 1 94 ? 13.344 -6.338 -12.902 1.00 96.94 94 ARG A C 1
ATOM 671 O O . ARG A 1 94 ? 12.831 -6.631 -11.825 1.00 96.94 94 ARG A O 1
ATOM 678 N N . ILE A 1 95 ? 12.836 -5.407 -13.714 1.00 97.50 95 ILE A N 1
ATOM 679 C CA . ILE A 1 95 ? 11.572 -4.704 -1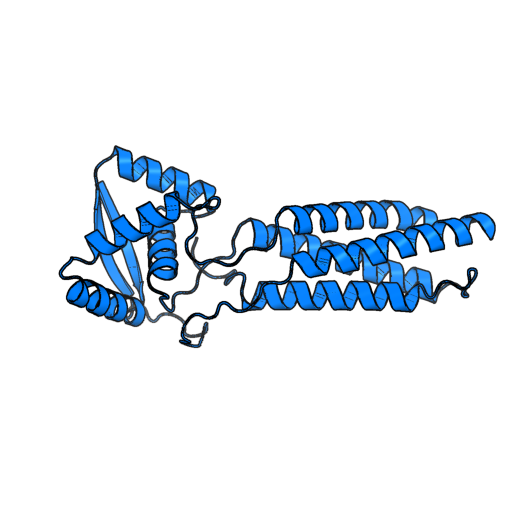3.452 1.00 97.50 95 ILE A CA 1
ATOM 680 C C . ILE A 1 95 ? 10.421 -5.708 -13.390 1.00 97.50 95 ILE A C 1
ATOM 682 O O . ILE A 1 95 ? 9.659 -5.702 -12.426 1.00 97.50 95 ILE A O 1
ATOM 686 N N . THR A 1 96 ? 10.333 -6.595 -14.383 1.00 96.50 96 THR A N 1
ATOM 687 C CA . THR A 1 96 ? 9.303 -7.639 -14.460 1.00 96.50 96 THR A CA 1
ATOM 688 C C . THR A 1 96 ? 9.330 -8.524 -13.214 1.00 96.50 96 THR A C 1
ATOM 690 O O . THR A 1 96 ? 8.295 -8.763 -12.589 1.00 96.50 96 THR A O 1
ATOM 693 N N . HIS A 1 97 ? 10.524 -8.954 -12.797 1.00 94.38 97 HIS A N 1
ATOM 694 C CA . HIS A 1 97 ? 10.697 -9.756 -11.592 1.00 94.38 97 HIS A CA 1
ATOM 695 C C . HIS A 1 97 ? 10.291 -8.997 -10.318 1.00 94.38 97 HIS A C 1
ATOM 697 O O . HIS A 1 97 ? 9.488 -9.504 -9.535 1.00 94.38 97 HIS A O 1
ATOM 703 N N . ALA A 1 98 ? 10.768 -7.763 -10.131 1.00 94.81 98 ALA A N 1
ATOM 704 C CA . ALA A 1 98 ? 10.446 -6.956 -8.953 1.00 94.81 98 ALA A CA 1
ATOM 705 C C . ALA A 1 98 ? 8.943 -6.640 -8.857 1.00 94.81 98 ALA A C 1
ATOM 707 O O . ALA A 1 98 ? 8.365 -6.683 -7.771 1.00 94.81 98 ALA A O 1
ATOM 708 N N . ALA A 1 99 ? 8.285 -6.387 -9.993 1.00 93.31 99 ALA A N 1
ATOM 709 C CA . ALA A 1 99 ? 6.850 -6.125 -10.048 1.00 93.31 99 ALA A CA 1
ATOM 710 C C . ALA A 1 99 ? 6.009 -7.307 -9.531 1.00 93.31 99 ALA A C 1
ATOM 712 O O . ALA A 1 99 ? 4.975 -7.093 -8.895 1.00 93.31 99 ALA A O 1
ATOM 713 N N . SER A 1 100 ? 6.473 -8.548 -9.718 1.00 87.56 100 SER A N 1
ATOM 714 C CA . SER A 1 100 ? 5.785 -9.732 -9.189 1.00 87.56 100 SER A CA 1
ATOM 715 C C . SER A 1 100 ? 5.713 -9.741 -7.654 1.00 87.56 100 SER A C 1
ATOM 717 O O . SER A 1 100 ? 4.675 -10.092 -7.095 1.00 87.56 100 SER A O 1
ATOM 719 N N . GLY A 1 101 ? 6.760 -9.255 -6.975 1.00 86.00 101 GLY A N 1
ATOM 720 C CA . GLY A 1 101 ? 6.824 -9.149 -5.512 1.00 86.00 101 GLY A CA 1
ATOM 721 C C . GLY A 1 101 ? 6.051 -7.963 -4.919 1.00 86.00 101 GLY A C 1
ATOM 722 O O . GLY A 1 101 ? 5.893 -7.870 -3.701 1.00 86.00 101 GLY A O 1
ATOM 723 N N . ILE A 1 102 ? 5.557 -7.051 -5.763 1.00 91.12 102 ILE A N 1
ATOM 724 C CA . ILE A 1 102 ? 4.702 -5.924 -5.355 1.00 91.12 102 ILE A CA 1
ATOM 725 C C . ILE A 1 102 ? 3.226 -6.329 -5.317 1.00 91.12 102 ILE A C 1
ATOM 727 O O . ILE A 1 102 ? 2.422 -5.692 -4.631 1.00 91.12 102 ILE A O 1
ATOM 731 N N . ARG A 1 103 ? 2.855 -7.381 -6.052 1.00 90.31 103 ARG A N 1
ATOM 732 C CA . ARG A 1 103 ? 1.465 -7.788 -6.200 1.00 90.31 103 ARG A CA 1
ATOM 733 C C . ARG A 1 103 ? 0.873 -8.216 -4.860 1.00 90.31 103 ARG A C 1
ATOM 735 O O . ARG A 1 103 ? 1.375 -9.122 -4.201 1.00 90.31 103 ARG A O 1
ATOM 742 N N . LEU A 1 104 ? -0.247 -7.601 -4.496 1.00 88.56 104 LEU A N 1
ATOM 743 C CA . LEU A 1 104 ? -1.045 -8.031 -3.355 1.00 88.56 104 LEU A CA 1
ATOM 744 C C . LEU A 1 104 ? -2.036 -9.100 -3.797 1.00 88.56 104 LEU A C 1
ATOM 746 O O . LEU A 1 104 ? -2.712 -8.961 -4.818 1.00 88.56 104 LEU A O 1
ATOM 750 N N . LEU A 1 105 ? -2.141 -10.162 -3.007 1.00 79.31 105 LEU A N 1
ATOM 751 C CA . LEU A 1 105 ? -3.171 -11.171 -3.191 1.00 79.31 105 LEU A CA 1
ATOM 752 C C . LEU A 1 105 ? -4.398 -10.819 -2.341 1.00 79.31 105 LEU A C 1
ATOM 754 O O . LEU A 1 105 ? -4.240 -10.279 -1.238 1.00 79.31 105 LEU A O 1
ATOM 758 N N . PRO A 1 106 ? -5.616 -11.136 -2.818 1.00 68.06 106 PRO A N 1
ATOM 759 C CA . PRO A 1 106 ? -6.788 -11.070 -1.967 1.00 68.06 106 PRO A CA 1
ATOM 760 C C . PRO A 1 106 ? -6.547 -11.963 -0.748 1.00 68.06 106 PRO A C 1
ATOM 762 O O . PRO A 1 106 ? -6.206 -13.139 -0.889 1.00 68.06 106 PRO A O 1
ATOM 765 N N . ARG A 1 107 ? -6.718 -11.424 0.463 1.00 63.25 107 ARG A N 1
ATOM 766 C CA . ARG A 1 107 ? -6.795 -12.284 1.647 1.00 63.25 107 ARG A CA 1
ATOM 767 C C . ARG A 1 107 ? -8.060 -13.127 1.531 1.00 63.25 107 ARG A C 1
ATOM 769 O O . ARG A 1 107 ? -9.125 -12.592 1.224 1.00 63.25 107 ARG A O 1
ATOM 776 N N . ALA A 1 108 ? -7.954 -14.411 1.863 1.00 48.19 108 ALA A N 1
ATOM 777 C CA . ALA A 1 108 ? -9.104 -15.227 2.228 1.00 48.19 108 ALA A CA 1
ATOM 778 C C . ALA A 1 108 ? -9.651 -14.725 3.577 1.00 48.19 108 ALA A C 1
ATOM 780 O O . ALA A 1 108 ? -9.458 -15.344 4.615 1.00 48.19 108 ALA A O 1
ATOM 781 N N . SER A 1 109 ? -10.255 -13.539 3.582 1.00 43.69 109 SER A N 1
ATOM 782 C CA . SER A 1 109 ? -11.128 -13.097 4.662 1.00 43.69 109 SER A CA 1
ATOM 783 C C . SER A 1 109 ? -12.560 -13.266 4.171 1.00 43.69 109 SER A C 1
ATOM 785 O O . SER A 1 109 ? -12.813 -12.974 2.997 1.00 43.69 109 SER A O 1
ATOM 787 N N . PRO A 1 110 ? -13.494 -13.723 5.026 1.00 38.91 110 PRO A N 1
ATOM 788 C CA . PRO A 1 110 ? -14.886 -13.834 4.637 1.00 38.91 110 PRO A CA 1
ATOM 789 C C . PRO A 1 110 ? -15.346 -12.461 4.156 1.00 38.91 110 PRO A C 1
ATOM 791 O O . PRO A 1 110 ? -15.210 -11.451 4.844 1.00 38.91 110 PRO A O 1
ATOM 794 N N . THR A 1 111 ? -15.812 -12.444 2.919 1.00 44.03 111 THR A N 1
ATOM 795 C CA . THR A 1 111 ? -16.428 -11.318 2.232 1.00 44.03 111 THR A CA 1
ATOM 796 C C . THR A 1 111 ? -17.357 -10.519 3.138 1.00 44.03 111 THR A C 1
ATOM 798 O O . THR A 1 111 ? -18.314 -11.081 3.655 1.00 44.03 111 THR A O 1
ATOM 801 N N . LEU A 1 112 ? -17.185 -9.198 3.173 1.00 40.84 112 LEU A N 1
ATOM 802 C CA . LEU A 1 112 ? -18.311 -8.268 3.101 1.00 40.84 112 LEU A CA 1
ATOM 803 C C . LEU A 1 112 ? -17.914 -7.107 2.186 1.00 40.84 112 LEU A C 1
ATOM 805 O O . LEU A 1 112 ? -16.928 -6.409 2.411 1.00 40.84 112 LEU A O 1
ATOM 809 N N . GLY A 1 113 ? -18.654 -6.996 1.086 1.00 31.47 113 GLY A N 1
ATOM 810 C CA . GLY A 1 113 ? -18.374 -6.093 -0.014 1.00 31.47 113 GLY A CA 1
ATOM 811 C C . GLY A 1 113 ? -18.544 -4.605 0.297 1.00 31.47 113 GLY A C 1
ATOM 812 O O . GLY A 1 113 ? -19.066 -4.190 1.329 1.00 31.47 113 GLY A O 1
ATOM 813 N N . ALA A 1 114 ? -18.135 -3.839 -0.713 1.00 37.06 114 ALA A N 1
ATOM 814 C CA . ALA A 1 114 ? -18.355 -2.415 -0.942 1.00 37.06 114 ALA A CA 1
ATOM 815 C C . ALA A 1 114 ? -17.657 -1.430 0.015 1.00 37.06 114 ALA A C 1
ATOM 817 O O . ALA A 1 114 ? -18.265 -0.793 0.877 1.00 37.06 114 ALA A O 1
ATOM 818 N N . ALA A 1 115 ? -16.395 -1.138 -0.311 1.00 43.66 115 ALA A N 1
ATOM 819 C CA . ALA A 1 115 ? -15.960 0.255 -0.335 1.00 43.66 115 ALA A CA 1
ATOM 820 C C . ALA A 1 115 ? -16.930 1.035 -1.245 1.00 43.66 115 ALA A C 1
ATOM 822 O O . ALA A 1 115 ? -17.038 0.721 -2.429 1.00 43.66 115 ALA A O 1
ATOM 823 N N . GLY A 1 116 ? -17.681 2.001 -0.709 1.00 38.03 116 GLY A N 1
ATOM 824 C CA . GLY A 1 116 ? -18.509 2.840 -1.579 1.00 38.03 116 GLY A CA 1
ATOM 825 C C . GLY A 1 116 ? -19.591 3.708 -0.951 1.00 38.03 116 GLY A C 1
ATOM 826 O O . GLY A 1 116 ? -19.969 4.685 -1.588 1.00 38.03 116 GLY A O 1
ATOM 827 N N . GLN A 1 117 ? -20.095 3.445 0.259 1.00 40.44 117 GLN A N 1
ATOM 828 C CA . GLN A 1 117 ? -21.137 4.331 0.799 1.00 40.44 117 GLN A CA 1
ATOM 829 C C . GLN A 1 117 ? -20.554 5.494 1.615 1.00 40.44 117 GLN A C 1
ATOM 831 O O . GLN A 1 117 ? -19.917 5.249 2.645 1.00 40.44 117 GLN A O 1
ATOM 836 N N . PRO A 1 118 ? -20.793 6.761 1.211 1.00 41.88 118 PRO A N 1
ATOM 837 C CA . PRO A 1 118 ? -20.480 7.906 2.050 1.00 41.88 118 PRO A CA 1
ATOM 838 C C . PRO A 1 118 ? -21.252 7.782 3.365 1.00 41.88 118 PRO A C 1
ATOM 840 O O . PRO A 1 118 ? -22.444 7.469 3.403 1.00 41.88 118 PRO A O 1
ATOM 843 N N . SER A 1 119 ? -20.540 7.962 4.471 1.00 48.47 119 SER A N 1
ATOM 844 C CA . SER A 1 119 ? -21.127 7.838 5.795 1.00 48.47 119 SER A CA 1
ATOM 845 C C . SER A 1 119 ? -22.003 9.054 6.094 1.00 48.47 119 SER A C 1
ATOM 847 O O . SER A 1 119 ? -21.491 10.141 6.358 1.00 48.47 119 SER A O 1
ATOM 849 N N . ASP A 1 120 ? -23.310 8.846 6.082 1.00 49.62 120 ASP A N 1
ATOM 850 C CA . ASP A 1 120 ? -24.308 9.763 6.627 1.00 49.62 120 ASP A CA 1
ATOM 851 C C . ASP A 1 120 ? -23.993 10.076 8.118 1.00 49.62 120 ASP A C 1
ATOM 853 O O . ASP A 1 120 ? -23.644 9.147 8.860 1.00 49.62 120 ASP A O 1
ATOM 857 N N . PRO A 1 121 ? -24.074 11.327 8.614 1.00 44.72 121 PRO A N 1
ATOM 858 C CA . PRO A 1 121 ? -23.632 11.699 9.968 1.00 44.72 121 PRO A CA 1
ATOM 859 C C . PRO A 1 121 ? -24.345 10.954 11.112 1.00 44.72 121 PRO A C 1
ATOM 861 O O . PRO A 1 121 ? -23.764 10.776 12.180 1.00 44.72 121 PRO A O 1
ATOM 864 N N . GLY A 1 122 ? -25.557 10.431 10.885 1.00 51.53 122 GLY A N 1
ATOM 865 C CA . GLY A 1 122 ? -26.284 9.574 11.837 1.00 51.53 122 GLY A CA 1
ATOM 866 C C . GLY A 1 122 ? -25.759 8.131 11.959 1.00 51.53 122 GLY A C 1
ATOM 867 O O . GLY A 1 122 ? -26.283 7.347 12.753 1.00 51.53 122 GLY A O 1
ATOM 868 N N . ARG A 1 123 ? -24.737 7.748 11.176 1.00 75.00 123 ARG A N 1
ATOM 869 C CA . ARG A 1 123 ? -24.220 6.369 11.078 1.00 75.00 123 ARG A CA 1
ATOM 870 C C . ARG A 1 123 ? -22.992 6.072 11.934 1.00 75.00 123 ARG A C 1
ATOM 872 O O . ARG A 1 123 ? -22.549 4.930 11.903 1.00 75.00 123 ARG A O 1
ATOM 879 N N . TRP A 1 124 ? -22.422 7.017 12.679 1.00 85.75 124 TRP A N 1
ATOM 880 C CA . TRP A 1 124 ? -21.224 6.747 13.485 1.00 85.75 124 TRP A CA 1
ATOM 881 C C . TRP A 1 124 ? -21.566 6.443 14.946 1.00 85.75 124 TRP A C 1
ATOM 883 O O . TRP A 1 124 ? -22.444 7.062 15.547 1.00 85.75 124 TRP A O 1
ATOM 893 N N . ARG A 1 125 ? -20.863 5.472 15.528 1.00 91.38 125 ARG A N 1
ATOM 894 C CA . ARG A 1 125 ? -20.971 5.080 16.934 1.00 91.38 125 ARG A CA 1
ATOM 895 C C . ARG A 1 125 ? -19.614 5.203 17.610 1.00 91.38 125 ARG A C 1
ATOM 897 O O . ARG A 1 125 ? -18.586 4.903 17.004 1.00 91.38 125 ARG A O 1
ATOM 904 N N . LEU A 1 126 ? -19.628 5.684 18.847 1.00 92.94 126 LEU A N 1
ATOM 905 C CA . LEU A 1 126 ? -18.430 5.940 19.633 1.00 92.94 126 LEU A CA 1
ATOM 906 C C . LEU A 1 126 ? -18.131 4.748 20.541 1.00 92.94 126 LEU A C 1
ATOM 908 O O . LEU A 1 126 ? -18.968 4.368 21.353 1.00 92.94 126 LEU A O 1
ATOM 912 N N . VAL A 1 127 ? -16.902 4.252 20.479 1.00 93.31 127 VAL A N 1
ATOM 913 C CA . VAL A 1 127 ? -16.316 3.378 21.494 1.00 93.31 127 VAL A CA 1
ATOM 914 C C . VAL A 1 127 ? -15.332 4.213 22.303 1.00 93.31 127 VAL A C 1
ATOM 916 O O . VAL A 1 127 ? -14.329 4.698 21.774 1.00 93.31 127 VAL A O 1
ATOM 919 N N . ARG A 1 128 ? -15.626 4.421 23.591 1.00 94.44 128 ARG A N 1
ATOM 920 C CA . ARG A 1 128 ? -14.683 5.066 24.513 1.00 94.44 128 ARG A CA 1
ATOM 921 C C . ARG A 1 128 ? -13.764 4.017 25.114 1.00 94.44 128 ARG A C 1
ATOM 923 O O . ARG A 1 128 ? -14.224 3.092 25.776 1.00 94.44 128 ARG A O 1
ATOM 930 N N . VAL A 1 129 ? -12.466 4.195 24.906 1.00 95.12 129 VAL A N 1
ATOM 931 C CA . VAL A 1 129 ? -11.437 3.292 25.420 1.00 95.12 129 VAL A CA 1
ATOM 932 C C . VAL A 1 129 ? -10.647 4.020 26.492 1.00 95.12 129 VAL A C 1
ATOM 934 O O . VAL A 1 129 ? -9.907 4.961 26.206 1.00 95.12 129 VAL A O 1
ATOM 937 N N . THR A 1 130 ? -10.819 3.599 27.740 1.00 93.25 130 THR A N 1
ATOM 938 C CA . THR A 1 130 ? -10.025 4.092 28.865 1.00 93.25 130 THR A CA 1
ATOM 939 C C . THR A 1 130 ? -8.718 3.311 28.970 1.00 93.25 130 THR A C 1
ATOM 941 O O . THR A 1 130 ? -8.696 2.084 28.831 1.00 93.25 130 THR A O 1
ATOM 944 N N . THR A 1 131 ? -7.626 4.043 29.188 1.00 91.62 131 THR A N 1
ATOM 945 C CA . THR A 1 131 ? -6.281 3.490 29.375 1.00 91.62 131 THR A CA 1
ATOM 946 C C . THR A 1 131 ? -5.420 4.425 30.229 1.00 91.62 131 THR A C 1
ATOM 948 O O . THR A 1 131 ? -5.727 5.620 30.371 1.00 91.62 131 THR A O 1
ATOM 951 N N . ASP A 1 132 ? -4.352 3.896 30.818 1.00 93.81 132 ASP A N 1
ATOM 952 C CA . ASP A 1 132 ? -3.342 4.679 31.529 1.00 93.81 132 ASP A CA 1
ATOM 953 C C . ASP A 1 132 ? -2.524 5.567 30.565 1.00 93.81 132 ASP A C 1
ATOM 955 O O 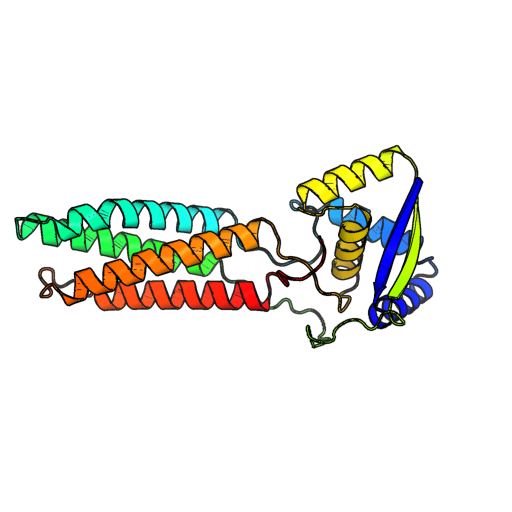. ASP A 1 132 ? -2.582 5.423 29.340 1.00 93.81 132 ASP A O 1
ATOM 959 N N . ALA A 1 133 ? -1.798 6.540 31.119 1.00 92.19 133 ALA A N 1
ATOM 960 C CA . ALA A 1 133 ? -1.060 7.524 30.328 1.00 92.19 133 ALA A CA 1
ATOM 961 C C . ALA A 1 133 ? 0.088 6.907 29.515 1.00 92.19 133 ALA A C 1
ATOM 963 O O . ALA A 1 133 ? 0.336 7.340 28.390 1.00 92.19 133 ALA A O 1
ATOM 964 N N . HIS A 1 134 ? 0.746 5.884 30.056 1.00 94.38 134 HIS A N 1
ATOM 965 C CA . HIS A 1 134 ? 1.893 5.252 29.423 1.00 94.38 134 HIS A CA 1
ATOM 966 C C . HIS A 1 134 ? 1.463 4.439 28.197 1.00 94.38 134 HIS A C 1
ATOM 968 O O . HIS A 1 134 ? 1.980 4.643 27.099 1.00 94.38 134 HIS A O 1
ATOM 974 N N . THR A 1 135 ? 0.412 3.627 28.330 1.00 93.56 135 THR A N 1
ATOM 975 C CA . THR A 1 135 ? -0.187 2.912 27.194 1.00 93.56 135 THR A CA 1
ATOM 976 C C . THR A 1 135 ? -0.696 3.878 26.119 1.00 93.56 135 THR A C 1
ATOM 978 O O . THR A 1 135 ? -0.486 3.649 24.929 1.00 93.56 135 THR A O 1
ATOM 981 N N . ALA A 1 136 ? -1.317 5.000 26.509 1.00 91.94 136 ALA A N 1
ATOM 982 C CA . ALA A 1 136 ? -1.757 6.015 25.549 1.00 91.94 136 ALA A CA 1
ATOM 983 C C . ALA A 1 136 ? -0.587 6.613 24.742 1.00 91.94 136 ALA A C 1
ATOM 985 O O . ALA A 1 136 ? -0.738 6.867 23.545 1.00 91.94 136 ALA A O 1
ATOM 986 N N . GLN A 1 137 ? 0.573 6.813 25.375 1.00 93.94 137 GLN A N 1
ATOM 987 C CA . GLN A 1 137 ? 1.780 7.306 24.713 1.00 93.94 137 GLN A CA 1
ATOM 988 C C . GLN A 1 137 ? 2.339 6.283 23.717 1.00 93.94 137 GLN A C 1
ATOM 990 O O . GLN A 1 137 ? 2.632 6.645 22.577 1.00 93.94 137 GLN A O 1
ATOM 995 N N . TRP A 1 138 ? 2.417 5.006 24.099 1.00 94.19 138 TRP A N 1
ATOM 996 C CA . TRP A 1 138 ? 2.822 3.931 23.187 1.00 94.19 138 TRP A CA 1
ATOM 997 C C . TRP A 1 138 ? 1.893 3.807 21.984 1.00 94.19 138 TRP A C 1
ATOM 999 O O . TRP A 1 138 ? 2.355 3.693 20.852 1.00 94.19 138 TRP A O 1
ATOM 1009 N N . TRP A 1 139 ? 0.583 3.924 22.194 1.00 95.12 139 TRP A N 1
ATOM 1010 C CA . TRP A 1 139 ? -0.387 3.923 21.101 1.00 95.12 139 TRP A CA 1
ATOM 1011 C C . TRP A 1 139 ? -0.218 5.115 20.158 1.00 95.12 139 TRP A C 1
ATOM 1013 O O . TRP A 1 139 ? -0.404 4.980 18.952 1.00 95.12 139 TRP A O 1
ATOM 1023 N N . ALA A 1 140 ? 0.128 6.293 20.681 1.00 93.88 140 ALA A N 1
ATOM 1024 C CA . ALA A 1 140 ? 0.421 7.458 19.849 1.00 93.88 140 ALA A CA 1
ATOM 1025 C C . ALA A 1 140 ? 1.689 7.257 19.002 1.00 93.88 140 ALA A C 1
ATOM 1027 O O . ALA A 1 140 ? 1.692 7.595 17.817 1.00 93.88 140 ALA A O 1
ATOM 1028 N N . GLN A 1 141 ? 2.738 6.665 19.578 1.00 93.75 141 GLN A N 1
ATOM 1029 C CA . GLN A 1 141 ? 3.975 6.343 18.861 1.00 93.75 141 GLN A CA 1
ATOM 1030 C C . GLN A 1 141 ? 3.736 5.288 17.776 1.00 93.75 141 GLN A C 1
ATOM 1032 O O . GLN A 1 141 ? 4.078 5.522 16.618 1.00 93.75 141 GLN A O 1
ATOM 1037 N N . ALA A 1 142 ? 3.070 4.182 18.121 1.00 93.06 142 ALA A N 1
ATOM 1038 C CA . ALA A 1 142 ? 2.718 3.120 17.181 1.00 93.06 142 ALA A CA 1
ATOM 1039 C C . ALA A 1 142 ? 1.823 3.641 16.047 1.00 93.06 142 ALA A C 1
ATOM 1041 O O . ALA A 1 142 ? 2.102 3.403 14.874 1.00 93.06 142 ALA A O 1
ATOM 1042 N N . GLY A 1 143 ? 0.797 4.434 16.377 1.00 93.31 143 GLY A N 1
ATOM 1043 C CA . GLY A 1 143 ? -0.063 5.063 15.379 1.00 93.31 143 GLY A CA 1
ATOM 1044 C C . GLY A 1 143 ? 0.705 5.990 14.437 1.00 93.31 143 GLY A C 1
ATOM 1045 O O . GLY A 1 143 ? 0.489 5.942 13.228 1.00 93.31 143 GLY A O 1
ATOM 1046 N N . THR A 1 144 ? 1.644 6.782 14.960 1.00 92.75 144 THR A N 1
ATOM 1047 C CA . THR A 1 144 ? 2.488 7.668 14.142 1.00 92.75 144 THR A CA 1
ATOM 1048 C C . THR A 1 144 ? 3.392 6.869 13.204 1.00 92.75 144 THR A C 1
ATOM 1050 O O . THR A 1 144 ? 3.443 7.170 12.012 1.00 92.75 144 THR A O 1
ATOM 1053 N N . ALA A 1 145 ? 4.052 5.821 13.708 1.00 89.75 145 ALA A N 1
ATOM 1054 C CA . ALA A 1 145 ? 4.893 4.934 12.903 1.00 89.75 145 ALA A CA 1
ATOM 1055 C C . ALA A 1 145 ? 4.094 4.232 11.789 1.00 89.75 145 ALA A C 1
ATOM 1057 O O . ALA A 1 145 ? 4.546 4.155 10.648 1.00 89.75 145 ALA A O 1
ATOM 1058 N N . ALA A 1 146 ? 2.856 3.826 12.084 1.00 89.56 146 ALA A N 1
ATOM 1059 C CA . ALA A 1 146 ? 1.924 3.246 11.119 1.00 89.56 146 ALA A CA 1
ATOM 1060 C C . ALA A 1 146 ? 1.304 4.279 10.143 1.00 89.56 146 ALA A C 1
ATOM 1062 O O . ALA A 1 146 ? 0.541 3.912 9.244 1.00 89.56 146 ALA A O 1
ATOM 1063 N N . GLY A 1 147 ? 1.625 5.573 10.288 1.00 89.94 147 GLY A N 1
ATOM 1064 C CA . GLY A 1 147 ? 1.206 6.652 9.386 1.00 89.94 147 GLY A CA 1
ATOM 1065 C C . GLY A 1 147 ? -0.155 7.286 9.702 1.00 89.94 147 GLY A C 1
ATOM 1066 O O . GLY A 1 147 ? -0.756 7.911 8.821 1.00 89.94 147 GLY A O 1
ATOM 1067 N N . PHE A 1 148 ? -0.652 7.132 10.930 1.00 93.19 148 PHE A N 1
ATOM 1068 C CA . PHE A 1 148 ? -1.904 7.718 11.412 1.00 93.19 148 PHE A CA 1
ATOM 1069 C C . PHE A 1 148 ? -1.676 9.066 12.101 1.00 93.19 148 PHE A C 1
ATOM 1071 O O . PHE A 1 148 ? -0.657 9.304 12.742 1.00 93.19 148 PHE A O 1
ATOM 1078 N N . ARG A 1 149 ? -2.667 9.957 11.998 1.00 89.19 149 ARG A N 1
ATOM 1079 C CA . ARG A 1 149 ? -2.657 11.291 12.625 1.00 89.19 149 ARG A CA 1
ATOM 1080 C C . ARG A 1 149 ? -3.169 11.266 14.061 1.00 89.19 149 ARG A C 1
ATOM 1082 O O . ARG A 1 149 ? -3.018 12.245 14.783 1.00 89.19 149 ARG A O 1
ATOM 1089 N N . SER A 1 150 ? -3.843 10.188 14.461 1.00 92.94 150 SER A N 1
ATOM 1090 C CA . SER A 1 150 ? -4.349 10.026 15.823 1.00 92.94 150 SER A CA 1
ATOM 1091 C C . SER A 1 150 ? -4.414 8.560 16.237 1.00 92.94 150 SER A C 1
ATOM 1093 O O . SER A 1 150 ? -4.740 7.687 15.427 1.00 92.94 150 SER A O 1
ATOM 1095 N N . SER A 1 151 ? -4.216 8.303 17.532 1.00 94.75 151 SER A N 1
ATOM 1096 C CA . SER A 1 151 ? -4.395 6.970 18.117 1.00 94.75 151 SER A CA 1
ATOM 1097 C C . SER A 1 151 ? -5.817 6.441 17.910 1.00 94.75 151 SER A C 1
ATOM 1099 O O . SER A 1 151 ? -6.005 5.242 17.775 1.00 94.75 151 SER A O 1
ATOM 1101 N N . ALA A 1 152 ? -6.830 7.312 17.825 1.00 94.75 152 ALA A N 1
ATOM 1102 C CA . ALA A 1 152 ? -8.209 6.901 17.561 1.00 94.75 152 ALA A CA 1
ATOM 1103 C C . ALA A 1 152 ? -8.386 6.269 16.170 1.00 94.75 152 ALA A C 1
ATOM 1105 O O . ALA A 1 152 ? -9.043 5.235 16.039 1.00 94.75 152 ALA A O 1
ATOM 1106 N N . ASN A 1 153 ? -7.787 6.864 15.133 1.00 94.25 153 ASN A N 1
ATOM 1107 C CA . ASN A 1 153 ? -7.838 6.308 13.779 1.00 94.25 153 ASN A CA 1
ATOM 1108 C C . ASN A 1 153 ? -7.021 5.018 13.667 1.00 94.25 153 ASN A C 1
ATOM 1110 O O . ASN A 1 153 ? -7.454 4.093 12.983 1.00 94.25 153 ASN A O 1
ATOM 1114 N N . TRP A 1 154 ? -5.891 4.944 14.371 1.00 95.94 154 TRP A N 1
ATOM 1115 C CA . TRP A 1 154 ? -5.067 3.741 14.435 1.00 95.94 154 TRP A CA 1
ATOM 1116 C C . TRP A 1 154 ? -5.764 2.588 15.178 1.00 95.94 154 TRP A C 1
ATOM 1118 O O . TRP A 1 154 ? -5.857 1.490 14.643 1.00 95.94 154 TRP A O 1
ATOM 1128 N N . VAL A 1 155 ? -6.371 2.828 16.348 1.00 96.00 155 VAL A N 1
ATOM 1129 C CA . VAL A 1 155 ? -7.144 1.803 17.084 1.00 96.00 155 VAL A CA 1
ATOM 1130 C C . VAL A 1 155 ? -8.339 1.316 16.261 1.00 96.00 155 VAL A C 1
ATOM 1132 O O . VAL A 1 155 ? -8.655 0.129 16.264 1.00 96.00 155 VAL A O 1
ATOM 1135 N N . ARG A 1 156 ? -8.993 2.206 15.505 1.00 95.06 156 ARG A N 1
ATOM 1136 C CA . ARG A 1 156 ? -10.033 1.807 14.548 1.00 95.06 156 ARG A CA 1
ATOM 1137 C C . ARG A 1 156 ? -9.497 0.873 13.463 1.00 95.06 156 ARG A C 1
ATOM 1139 O O . ARG A 1 156 ? -10.174 -0.087 13.112 1.00 95.06 156 ARG A O 1
ATOM 1146 N N . ASP A 1 157 ? -8.319 1.170 12.918 1.00 94.25 157 ASP A N 1
ATOM 1147 C CA . ASP A 1 157 ? -7.656 0.325 11.922 1.00 94.25 157 ASP A CA 1
ATOM 1148 C C . ASP A 1 157 ? -7.286 -1.046 12.503 1.00 94.25 157 ASP A C 1
ATOM 1150 O O . ASP A 1 157 ? -7.521 -2.065 11.857 1.00 94.25 157 ASP A O 1
ATOM 1154 N N . ALA A 1 158 ? -6.797 -1.074 13.746 1.00 95.38 158 ALA A N 1
ATOM 1155 C CA . ALA A 1 158 ? -6.497 -2.299 14.478 1.00 95.38 158 ALA A CA 1
ATOM 1156 C C . ALA A 1 158 ? -7.754 -3.151 14.710 1.00 95.38 158 ALA A C 1
ATOM 1158 O O . ALA A 1 158 ? -7.738 -4.345 14.424 1.00 95.38 158 ALA A O 1
ATOM 1159 N N . LEU A 1 159 ? -8.862 -2.543 15.151 1.00 95.12 159 LEU A N 1
ATOM 1160 C CA . LEU A 1 159 ? -10.161 -3.215 15.288 1.00 95.12 159 LEU A CA 1
ATOM 1161 C C . LEU A 1 159 ? -10.651 -3.782 13.952 1.00 95.12 159 LEU A C 1
ATOM 1163 O O . LEU A 1 159 ? -11.109 -4.921 13.897 1.00 95.12 159 LEU A O 1
ATOM 1167 N N . ALA A 1 160 ? -10.528 -3.006 12.871 1.00 91.75 160 ALA A N 1
ATOM 1168 C CA . ALA A 1 160 ? -10.903 -3.463 11.538 1.00 91.75 160 ALA A CA 1
ATOM 1169 C C . ALA A 1 160 ? -10.061 -4.661 11.082 1.00 91.75 160 ALA A C 1
ATOM 1171 O O . ALA A 1 160 ? -10.606 -5.599 10.509 1.00 91.75 160 ALA A O 1
ATOM 1172 N N . GLY A 1 161 ? -8.759 -4.654 11.372 1.00 90.81 161 GLY A N 1
ATOM 1173 C CA . GLY A 1 161 ? -7.862 -5.770 11.087 1.00 90.81 161 GLY A CA 1
ATOM 1174 C C . GLY A 1 161 ? -8.142 -7.017 11.927 1.00 90.81 161 GLY A C 1
ATOM 1175 O O . GLY A 1 161 ? -8.154 -8.115 11.381 1.00 90.81 161 GLY A O 1
ATOM 1176 N N . ALA A 1 162 ? -8.382 -6.852 13.229 1.00 92.81 162 ALA A N 1
ATOM 1177 C CA . ALA A 1 162 ? -8.608 -7.955 14.163 1.00 92.81 162 ALA A CA 1
ATOM 1178 C C . ALA A 1 162 ? -9.944 -8.675 13.925 1.00 92.81 162 ALA A C 1
ATOM 1180 O O . ALA A 1 162 ? -10.012 -9.894 14.040 1.00 92.81 162 ALA A O 1
ATOM 1181 N N . HIS A 1 163 ? -10.992 -7.924 13.575 1.00 89.88 163 HIS A N 1
ATOM 1182 C CA . HIS A 1 163 ? -12.359 -8.445 13.472 1.00 89.88 163 HIS A CA 1
ATOM 1183 C C . HIS A 1 163 ? -12.924 -8.424 12.043 1.00 89.88 163 HIS A C 1
ATOM 1185 O O . HIS A 1 163 ? -14.115 -8.649 11.854 1.00 89.88 163 HIS A O 1
ATOM 1191 N N . GLY A 1 164 ? -12.103 -8.126 11.029 1.00 86.25 164 GLY A N 1
ATOM 1192 C CA . GLY A 1 164 ? -12.540 -8.111 9.626 1.00 86.25 164 GLY A CA 1
ATOM 1193 C C . GLY A 1 164 ? -13.641 -7.087 9.329 1.00 86.25 164 GLY A C 1
ATOM 1194 O O . GLY A 1 164 ? -14.526 -7.348 8.518 1.00 86.25 164 GLY A O 1
ATOM 1195 N N . LEU A 1 165 ? -13.623 -5.931 10.001 1.00 85.44 165 LEU A N 1
ATOM 1196 C CA . LEU A 1 165 ? -14.710 -4.955 9.899 1.00 85.44 165 LEU A CA 1
ATOM 1197 C C . LEU A 1 165 ? -14.727 -4.275 8.526 1.00 85.44 165 LEU A C 1
ATOM 1199 O O . LEU A 1 165 ? -13.685 -3.870 8.006 1.00 85.44 165 LEU A O 1
ATOM 1203 N N . ALA A 1 166 ? -15.930 -4.029 8.003 1.00 77.62 166 ALA A N 1
ATOM 1204 C CA . ALA A 1 166 ? -16.160 -3.271 6.771 1.00 77.62 166 ALA A CA 1
ATOM 1205 C C . ALA A 1 166 ? -15.931 -1.757 6.978 1.00 77.62 166 ALA A C 1
ATOM 1207 O O . ALA A 1 166 ? -16.853 -0.938 6.950 1.00 77.62 166 ALA A O 1
ATOM 1208 N N . VAL A 1 167 ? -14.681 -1.377 7.237 1.00 80.81 167 VAL A N 1
ATOM 1209 C CA . VAL A 1 167 ? -14.236 0.006 7.427 1.00 80.81 167 VAL A CA 1
ATOM 1210 C C . VAL A 1 167 ? -13.201 0.330 6.360 1.00 80.81 167 VAL A C 1
ATOM 1212 O O . VAL A 1 167 ? -12.282 -0.447 6.124 1.00 80.81 167 VAL A O 1
ATOM 1215 N N . ALA A 1 168 ? -13.317 1.499 5.728 1.00 83.31 168 ALA A N 1
ATOM 1216 C CA . ALA A 1 168 ? -12.288 1.973 4.811 1.00 83.31 168 ALA A CA 1
ATOM 1217 C C . ALA A 1 168 ? -10.970 2.197 5.574 1.00 83.31 168 ALA A C 1
ATOM 1219 O O . ALA A 1 168 ? -10.912 3.003 6.509 1.00 83.31 168 ALA A O 1
ATOM 1220 N N . ARG A 1 169 ? -9.916 1.481 5.171 1.00 88.56 169 ARG A N 1
ATOM 1221 C CA . ARG A 1 169 ? -8.583 1.534 5.786 1.00 88.56 169 ARG A CA 1
ATOM 1222 C C . ARG A 1 169 ? -7.616 2.301 4.883 1.00 88.56 169 ARG A C 1
ATOM 1224 O O . ARG A 1 169 ? -7.596 2.027 3.681 1.00 88.56 169 ARG A O 1
ATOM 1231 N N . PRO A 1 170 ? -6.808 3.237 5.414 1.00 89.50 170 PRO A N 1
ATOM 1232 C CA . PRO A 1 170 ? -5.844 3.971 4.602 1.00 89.50 170 PRO A CA 1
ATOM 1233 C C . PRO A 1 170 ? -4.722 3.052 4.105 1.00 89.50 170 PRO A C 1
ATOM 1235 O O . PRO A 1 170 ? -4.434 2.031 4.740 1.00 89.50 170 PRO A O 1
ATOM 1238 N N . PRO A 1 171 ? -4.049 3.399 2.995 1.00 90.19 171 PRO A N 1
ATOM 1239 C CA . PRO A 1 171 ? -2.933 2.611 2.503 1.00 90.19 171 PRO A CA 1
ATOM 1240 C C . PRO A 1 171 ? -1.735 2.658 3.447 1.00 90.19 171 PRO A C 1
ATOM 1242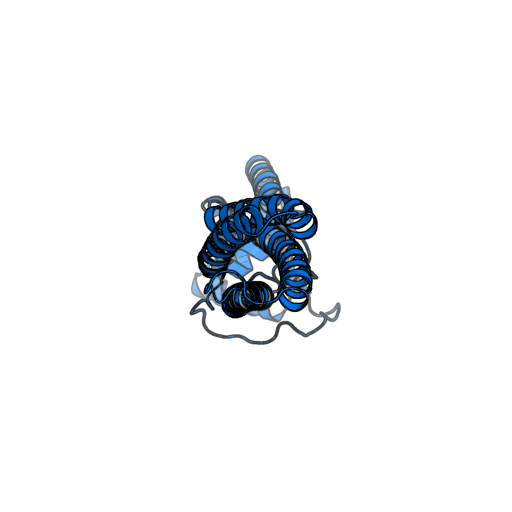 O O . PRO A 1 171 ? -1.485 3.678 4.092 1.00 90.19 171 PRO A O 1
ATOM 1245 N N . THR A 1 172 ? -0.998 1.546 3.528 1.00 89.94 172 THR A N 1
ATOM 1246 C CA . THR A 1 172 ? 0.251 1.475 4.305 1.00 89.94 172 THR A CA 1
ATOM 1247 C C . THR A 1 172 ? 1.311 2.403 3.699 1.00 89.94 172 THR A C 1
ATOM 1249 O O . THR A 1 172 ? 1.267 2.668 2.491 1.00 89.94 172 THR A O 1
ATOM 1252 N N . PRO A 1 173 ? 2.297 2.875 4.485 1.00 87.75 173 PRO A N 1
ATOM 1253 C CA . PRO A 1 173 ? 3.450 3.594 3.941 1.00 87.75 173 PRO A CA 1
ATOM 1254 C C . PRO A 1 173 ? 4.126 2.842 2.783 1.00 87.75 173 PRO A C 1
ATOM 1256 O O . PRO A 1 173 ? 4.394 3.438 1.739 1.00 87.75 173 PRO A O 1
ATOM 1259 N N . ALA A 1 174 ? 4.289 1.520 2.915 1.00 89.56 174 ALA A N 1
ATOM 1260 C CA . ALA A 1 174 ? 4.837 0.659 1.867 1.00 89.56 174 ALA A CA 1
ATOM 1261 C C . ALA A 1 174 ? 3.981 0.667 0.588 1.00 89.56 174 ALA A C 1
ATOM 1263 O O . ALA A 1 174 ? 4.511 0.812 -0.509 1.00 89.56 174 ALA A O 1
ATOM 1264 N N . THR A 1 175 ? 2.650 0.604 0.712 1.00 92.38 175 THR A N 1
ATOM 1265 C CA . THR A 1 175 ? 1.733 0.696 -0.439 1.00 92.38 175 THR A CA 1
ATOM 1266 C C . THR A 1 175 ? 1.848 2.046 -1.145 1.00 92.38 175 THR A C 1
ATOM 1268 O O . THR A 1 175 ? 1.871 2.106 -2.373 1.00 92.38 175 THR A O 1
ATOM 1271 N N . ILE A 1 176 ? 1.929 3.146 -0.391 1.00 92.44 176 ILE A N 1
ATOM 1272 C CA . ILE A 1 176 ? 2.084 4.493 -0.960 1.00 92.44 176 ILE A CA 1
ATOM 1273 C C . ILE A 1 176 ? 3.403 4.587 -1.730 1.00 92.44 176 ILE A C 1
ATOM 1275 O O . ILE A 1 176 ? 3.415 5.045 -2.874 1.00 92.44 176 ILE A O 1
ATOM 1279 N N . ALA A 1 177 ? 4.496 4.110 -1.129 1.00 93.50 177 ALA A N 1
ATOM 1280 C CA . ALA A 1 177 ? 5.806 4.077 -1.765 1.00 93.50 177 ALA A CA 1
ATOM 1281 C C . ALA A 1 177 ? 5.795 3.218 -3.039 1.00 93.50 177 ALA A C 1
ATOM 1283 O O . ALA A 1 177 ? 6.284 3.663 -4.077 1.00 93.50 177 ALA A O 1
ATOM 1284 N N . ALA A 1 178 ? 5.181 2.034 -2.990 1.00 95.69 178 ALA A N 1
ATOM 1285 C CA . ALA A 1 178 ? 5.060 1.134 -4.130 1.00 95.69 178 ALA A CA 1
ATOM 1286 C C . ALA A 1 178 ? 4.278 1.766 -5.289 1.00 95.69 178 ALA A C 1
ATOM 1288 O O . ALA A 1 178 ? 4.741 1.716 -6.427 1.00 95.69 178 ALA A O 1
ATOM 1289 N N . ARG A 1 179 ? 3.145 2.431 -5.014 1.00 95.81 179 ARG A N 1
ATOM 1290 C CA . ARG A 1 179 ? 2.363 3.160 -6.033 1.00 95.81 179 ARG A CA 1
ATOM 1291 C C . ARG A 1 179 ? 3.190 4.273 -6.683 1.00 95.81 179 ARG A C 1
ATOM 1293 O O . ARG A 1 179 ? 3.206 4.391 -7.905 1.00 95.81 179 ARG A O 1
ATOM 1300 N N . ALA A 1 180 ? 3.917 5.054 -5.882 1.00 96.06 180 ALA A N 1
ATOM 1301 C CA . ALA A 1 180 ? 4.758 6.141 -6.383 1.00 96.06 180 ALA A CA 1
ATOM 1302 C C . ALA A 1 180 ? 5.949 5.641 -7.221 1.00 96.06 180 ALA A C 1
ATOM 1304 O O . ALA A 1 180 ? 6.280 6.228 -8.250 1.00 96.06 180 ALA A O 1
ATOM 1305 N N . VAL A 1 181 ? 6.610 4.558 -6.799 1.00 97.56 181 VAL A N 1
ATOM 1306 C CA . VAL A 1 181 ? 7.691 3.929 -7.574 1.00 97.56 181 VAL A CA 1
ATOM 1307 C C . VAL A 1 181 ? 7.141 3.338 -8.873 1.00 97.56 181 VAL A C 1
ATOM 1309 O O . VAL A 1 181 ? 7.691 3.629 -9.929 1.00 97.56 181 VAL A O 1
ATOM 1312 N N . SER A 1 182 ? 6.025 2.607 -8.816 1.00 97.06 182 SER A N 1
ATOM 1313 C CA . SER A 1 182 ? 5.372 2.015 -9.993 1.00 97.06 182 SER A CA 1
ATOM 1314 C C . SER A 1 182 ? 5.010 3.072 -11.037 1.00 97.06 182 SER A C 1
ATOM 1316 O O . SER A 1 182 ? 5.369 2.924 -12.199 1.00 97.06 182 SER A O 1
ATOM 1318 N N . GLY A 1 183 ? 4.388 4.184 -10.621 1.00 96.44 183 GLY A N 1
ATOM 1319 C CA . GLY A 1 183 ? 4.046 5.283 -11.530 1.00 96.44 183 GLY A CA 1
ATOM 1320 C C . GLY A 1 183 ? 5.267 5.920 -12.199 1.00 96.44 183 GLY A C 1
ATOM 1321 O O . GLY A 1 183 ? 5.239 6.201 -13.395 1.00 96.44 183 GLY A O 1
ATOM 1322 N N . ARG A 1 184 ? 6.373 6.095 -11.461 1.00 97.31 184 ARG A N 1
ATOM 1323 C CA . ARG A 1 184 ? 7.630 6.596 -12.042 1.00 97.31 184 ARG A CA 1
ATOM 1324 C C . ARG A 1 184 ? 8.226 5.622 -13.053 1.00 97.31 184 ARG A C 1
ATOM 1326 O O . ARG A 1 184 ? 8.635 6.055 -14.124 1.00 97.31 184 ARG A O 1
ATOM 1333 N N . VAL A 1 185 ? 8.266 4.328 -12.733 1.00 97.69 185 VAL A N 1
ATOM 1334 C CA . VAL A 1 185 ? 8.814 3.319 -13.650 1.00 97.69 185 VAL A CA 1
ATOM 1335 C C . VAL A 1 185 ? 7.947 3.187 -14.903 1.00 97.69 185 VAL A C 1
ATOM 1337 O O . VAL A 1 185 ? 8.511 3.136 -15.986 1.00 97.69 185 VAL A O 1
ATOM 1340 N N . LEU A 1 186 ? 6.614 3.249 -14.801 1.00 97.19 186 LEU A N 1
ATOM 1341 C CA . LEU A 1 186 ? 5.730 3.304 -15.977 1.00 97.19 186 LEU A CA 1
ATOM 1342 C C . LEU A 1 186 ? 6.069 4.482 -16.904 1.00 97.19 186 LEU A C 1
ATOM 1344 O O . LEU A 1 186 ? 6.122 4.306 -18.117 1.00 97.19 186 LEU A O 1
ATOM 1348 N N . GLY A 1 187 ? 6.370 5.661 -16.349 1.00 96.69 187 GLY A N 1
ATOM 1349 C CA . GLY A 1 187 ? 6.831 6.806 -17.142 1.00 96.69 187 GLY A CA 1
ATOM 1350 C C . GLY A 1 187 ? 8.152 6.548 -17.879 1.00 96.69 187 GLY A C 1
ATOM 1351 O O . GLY A 1 187 ? 8.306 6.964 -19.024 1.00 96.69 187 GLY A O 1
ATOM 1352 N N . LEU A 1 188 ? 9.090 5.829 -17.254 1.00 96.75 188 LEU A N 1
ATOM 1353 C CA . LEU A 1 188 ? 10.357 5.439 -17.888 1.00 96.75 188 LEU A CA 1
ATOM 1354 C C . LEU A 1 188 ? 10.159 4.353 -18.954 1.00 96.75 188 LEU A C 1
ATOM 1356 O O . LEU A 1 188 ? 10.845 4.370 -19.974 1.00 96.75 188 LEU A O 1
ATOM 1360 N N . LEU A 1 189 ? 9.221 3.426 -18.743 1.00 96.06 189 LEU A N 1
ATOM 1361 C CA . LEU A 1 189 ? 8.859 2.420 -19.742 1.00 96.06 189 LEU A CA 1
ATOM 1362 C C . LEU A 1 189 ? 8.264 3.085 -20.984 1.00 96.06 189 LEU A C 1
ATOM 1364 O O . LEU A 1 189 ? 8.740 2.811 -22.075 1.00 96.06 189 LEU A O 1
ATOM 1368 N N . ALA A 1 190 ? 7.353 4.050 -20.824 1.00 94.31 190 ALA A N 1
ATOM 1369 C CA . ALA A 1 190 ? 6.796 4.806 -21.948 1.00 94.31 190 ALA A CA 1
ATOM 1370 C C . ALA A 1 190 ? 7.873 5.560 -22.758 1.00 94.31 190 ALA A C 1
ATOM 1372 O O . ALA A 1 190 ? 7.829 5.587 -23.984 1.00 94.31 190 ALA A O 1
ATOM 1373 N N . GLN A 1 191 ? 8.883 6.131 -22.090 1.00 93.00 191 GLN A N 1
ATOM 1374 C CA . GLN A 1 191 ? 10.039 6.721 -22.782 1.00 93.00 191 GLN A CA 1
ATOM 1375 C C . GLN A 1 191 ? 10.877 5.659 -23.505 1.00 93.00 191 GLN A C 1
ATOM 1377 O O . GLN A 1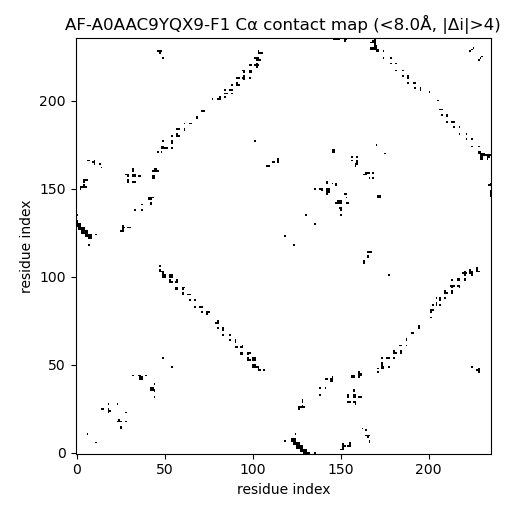 191 ? 11.364 5.899 -24.605 1.00 93.00 191 GLN A O 1
ATOM 1382 N N . SER A 1 192 ? 11.031 4.478 -22.902 1.00 92.19 192 SER A N 1
ATOM 1383 C CA . SER A 1 192 ? 11.757 3.357 -23.507 1.00 92.19 192 SER A CA 1
ATOM 1384 C C . SER A 1 192 ? 11.055 2.830 -24.758 1.00 92.19 192 SER A C 1
ATOM 1386 O O . SER A 1 192 ? 11.736 2.472 -25.714 1.00 92.19 192 SER A O 1
ATOM 1388 N N . GLU A 1 193 ? 9.717 2.799 -24.763 1.00 91.12 193 GLU A N 1
ATOM 1389 C CA . GLU A 1 193 ? 8.911 2.442 -25.938 1.00 91.12 193 GLU A CA 1
ATOM 1390 C C . GLU A 1 193 ? 9.177 3.403 -27.095 1.00 91.12 193 GLU A C 1
ATOM 1392 O O . GLU A 1 193 ? 9.517 2.952 -28.184 1.00 91.12 193 GLU A O 1
ATOM 1397 N N . ALA A 1 194 ? 9.132 4.715 -26.842 1.00 87.88 194 ALA A N 1
ATOM 1398 C CA . ALA A 1 194 ? 9.398 5.721 -27.869 1.00 87.88 194 ALA A CA 1
ATOM 1399 C C . ALA A 1 194 ? 10.797 5.562 -28.493 1.00 87.88 194 ALA A C 1
ATOM 1401 O O . ALA A 1 194 ? 10.944 5.579 -29.712 1.00 87.88 194 ALA A O 1
ATOM 1402 N N . VAL A 1 195 ? 11.825 5.328 -27.667 1.00 85.25 195 VAL A N 1
ATOM 1403 C CA . VAL A 1 195 ? 13.197 5.104 -28.159 1.00 85.25 195 VAL A CA 1
ATOM 1404 C C . VAL A 1 195 ? 13.321 3.789 -28.939 1.00 85.25 195 VAL A C 1
ATOM 1406 O O . VAL A 1 195 ? 14.079 3.722 -29.907 1.00 85.25 195 VAL A O 1
ATOM 1409 N N . ALA A 1 196 ? 12.597 2.741 -28.533 1.00 83.81 196 ALA A N 1
ATOM 1410 C CA . ALA A 1 196 ? 12.591 1.460 -29.235 1.00 83.81 196 ALA A CA 1
ATOM 1411 C C . ALA A 1 196 ? 11.906 1.552 -30.608 1.00 83.81 196 ALA A C 1
ATOM 1413 O O . ALA A 1 196 ? 12.392 0.948 -31.561 1.00 83.81 196 ALA A O 1
ATOM 1414 N N . ASP A 1 197 ? 10.817 2.315 -30.717 1.00 82.88 197 ASP A N 1
ATOM 1415 C CA . ASP A 1 197 ? 10.041 2.456 -31.955 1.00 82.88 197 ASP A CA 1
ATOM 1416 C C . ASP A 1 197 ? 10.798 3.259 -33.030 1.00 82.88 197 ASP A C 1
ATOM 1418 O O . ASP A 1 197 ? 10.664 2.994 -34.225 1.00 82.88 197 ASP A O 1
ATOM 1422 N N . GLU A 1 198 ? 11.653 4.200 -32.621 1.00 78.94 198 GLU A N 1
ATOM 1423 C CA . GLU A 1 198 ? 12.488 5.006 -33.523 1.00 78.94 198 GLU A CA 1
ATOM 1424 C C . GLU A 1 198 ? 13.722 4.256 -34.057 1.00 78.94 198 GLU A C 1
ATOM 1426 O O . GLU A 1 198 ? 14.469 4.795 -34.883 1.00 78.94 198 GLU A O 1
ATOM 1431 N N . ARG A 1 199 ? 13.969 3.015 -33.609 1.00 70.00 199 ARG A N 1
ATOM 1432 C CA . ARG A 1 199 ? 15.191 2.272 -33.936 1.00 70.00 199 ARG A CA 1
ATOM 1433 C C . ARG A 1 199 ? 14.918 0.918 -34.585 1.00 70.00 199 ARG A C 1
ATOM 1435 O O . ARG A 1 199 ? 14.224 0.082 -34.014 1.00 70.00 199 ARG A O 1
ATOM 1442 N N . PRO A 1 200 ? 15.532 0.623 -35.747 1.00 59.78 200 PRO A N 1
ATOM 1443 C CA . PRO A 1 200 ? 15.473 -0.719 -36.309 1.00 59.78 200 PRO A CA 1
ATOM 1444 C C . PRO A 1 200 ? 16.152 -1.711 -35.356 1.00 59.78 200 PRO A C 1
ATOM 1446 O O . PRO A 1 200 ? 17.184 -1.396 -34.765 1.00 59.78 200 PRO A O 1
ATOM 1449 N N . ALA A 1 201 ? 15.589 -2.917 -35.220 1.00 61.72 201 ALA A N 1
ATOM 1450 C CA . ALA A 1 201 ? 16.072 -3.962 -34.317 1.00 61.72 201 ALA A CA 1
ATOM 1451 C C . ALA A 1 201 ? 17.534 -4.354 -34.622 1.00 61.72 201 ALA A C 1
ATOM 1453 O O . ALA A 1 201 ? 17.814 -5.259 -35.407 1.00 61.72 201 ALA A O 1
ATOM 1454 N N . ALA A 1 202 ? 18.494 -3.663 -34.006 1.00 55.91 202 ALA A N 1
ATOM 1455 C CA . ALA A 1 202 ? 19.907 -3.770 -34.359 1.00 55.91 202 ALA A CA 1
ATOM 1456 C C . ALA A 1 202 ? 20.594 -5.028 -33.794 1.00 55.91 202 ALA A C 1
ATOM 1458 O O . ALA A 1 202 ? 21.698 -5.371 -34.233 1.00 55.91 202 ALA A O 1
ATOM 1459 N N . SER A 1 203 ? 19.957 -5.708 -32.832 1.00 59.53 203 SER A N 1
ATOM 1460 C CA . SER A 1 203 ? 20.619 -6.634 -31.902 1.00 59.53 203 SER A CA 1
ATOM 1461 C C . SER A 1 203 ? 19.996 -8.033 -31.789 1.00 59.53 203 SER A C 1
ATOM 1463 O O . SER A 1 203 ? 20.481 -8.834 -30.994 1.00 59.53 203 SER A O 1
ATOM 1465 N N . GLY A 1 204 ? 18.929 -8.358 -32.534 1.00 66.12 204 GLY A N 1
ATOM 1466 C CA . GLY A 1 204 ? 18.222 -9.648 -32.400 1.00 66.12 204 GLY A CA 1
ATOM 1467 C C . GLY A 1 204 ? 17.544 -9.863 -31.034 1.00 66.12 204 GLY A C 1
ATOM 1468 O O . GLY A 1 204 ? 16.970 -10.919 -30.778 1.00 66.12 204 GLY A O 1
ATOM 1469 N N . VAL A 1 205 ? 17.598 -8.862 -30.154 1.00 74.38 205 VAL A N 1
ATOM 1470 C CA . VAL A 1 205 ? 16.909 -8.819 -28.868 1.00 74.38 205 VAL A CA 1
ATOM 1471 C C . VAL A 1 205 ? 15.542 -8.192 -29.100 1.00 74.38 205 VAL A C 1
ATOM 1473 O O . VAL A 1 205 ? 15.449 -7.030 -29.487 1.00 74.38 205 VAL A O 1
ATOM 1476 N N . ASP A 1 206 ? 14.481 -8.947 -28.824 1.00 84.31 206 ASP A N 1
ATOM 1477 C CA . ASP A 1 206 ? 13.114 -8.422 -28.829 1.00 84.31 206 ASP A CA 1
ATOM 1478 C C . ASP A 1 206 ? 12.895 -7.534 -27.593 1.00 84.31 206 ASP A C 1
ATOM 1480 O O . ASP A 1 206 ? 12.487 -7.986 -26.517 1.00 84.31 206 ASP A O 1
ATOM 1484 N N . LEU A 1 207 ? 13.319 -6.276 -27.716 1.00 87.31 207 LEU A N 1
ATOM 1485 C CA . LEU A 1 207 ? 13.250 -5.297 -26.640 1.00 87.31 207 LEU A CA 1
ATOM 1486 C C . LEU A 1 207 ? 11.822 -4.791 -26.438 1.00 87.31 207 LEU A C 1
ATOM 1488 O O . LEU A 1 207 ? 11.415 -4.620 -25.291 1.00 87.31 207 LEU A O 1
ATOM 1492 N N . ARG A 1 208 ? 11.051 -4.631 -27.521 1.00 88.56 208 ARG A N 1
ATOM 1493 C CA . ARG A 1 208 ? 9.650 -4.203 -27.452 1.00 88.56 208 ARG A CA 1
ATOM 1494 C C . ARG A 1 208 ? 8.840 -5.156 -26.581 1.00 88.56 208 ARG A C 1
ATOM 1496 O O . ARG A 1 208 ? 8.251 -4.725 -25.597 1.00 88.56 208 ARG A O 1
ATOM 1503 N N . ARG A 1 209 ? 8.941 -6.463 -26.837 1.00 90.38 209 ARG A N 1
ATOM 1504 C CA . ARG A 1 209 ? 8.274 -7.481 -26.017 1.00 90.38 209 ARG A CA 1
ATOM 1505 C C . ARG A 1 209 ? 8.664 -7.422 -24.541 1.00 90.38 209 ARG A C 1
ATOM 1507 O O . ARG A 1 209 ? 7.828 -7.680 -23.679 1.00 90.38 209 ARG A O 1
ATOM 1514 N N . ARG A 1 210 ? 9.930 -7.128 -24.225 1.00 93.62 210 ARG A N 1
ATOM 1515 C CA . ARG A 1 210 ? 10.385 -7.002 -22.829 1.00 93.62 210 ARG A CA 1
ATOM 1516 C C . ARG A 1 210 ? 9.838 -5.751 -22.151 1.00 93.62 210 ARG A C 1
ATOM 1518 O O . ARG A 1 210 ? 9.493 -5.823 -20.975 1.00 93.62 210 ARG A O 1
ATOM 1525 N N . ILE A 1 211 ? 9.752 -4.637 -22.876 1.00 94.12 211 ILE A N 1
ATOM 1526 C CA . ILE A 1 211 ? 9.131 -3.410 -22.371 1.00 94.12 211 ILE A CA 1
ATOM 1527 C C . ILE A 1 211 ? 7.644 -3.661 -22.095 1.00 94.12 211 ILE A C 1
ATOM 1529 O O . ILE A 1 211 ? 7.189 -3.397 -20.983 1.00 94.12 211 ILE A O 1
ATOM 1533 N N . ASP A 1 212 ? 6.929 -4.275 -23.041 1.00 93.88 212 ASP A N 1
ATOM 1534 C CA . ASP A 1 212 ? 5.512 -4.613 -22.879 1.00 93.88 212 ASP A CA 1
ATOM 1535 C C . ASP A 1 212 ? 5.301 -5.565 -21.683 1.00 93.88 212 ASP A C 1
ATOM 1537 O O . ASP A 1 212 ? 4.419 -5.347 -20.852 1.00 93.88 212 ASP A O 1
ATOM 1541 N N . ALA A 1 213 ? 6.146 -6.593 -21.528 1.00 95.44 213 ALA A N 1
ATOM 1542 C CA . ALA A 1 213 ? 6.080 -7.517 -20.392 1.00 95.44 213 ALA A CA 1
ATOM 1543 C C . ALA A 1 213 ? 6.310 -6.812 -19.043 1.00 95.44 213 ALA A C 1
ATOM 1545 O O . ALA A 1 213 ? 5.576 -7.062 -18.081 1.00 95.44 213 ALA A O 1
ATOM 1546 N N . ALA A 1 214 ? 7.287 -5.904 -18.976 1.00 96.88 214 ALA A N 1
ATOM 1547 C CA . ALA A 1 214 ? 7.546 -5.095 -17.790 1.00 96.88 214 ALA A CA 1
ATOM 1548 C C . ALA A 1 214 ? 6.360 -4.169 -17.471 1.00 96.88 214 ALA A C 1
ATOM 1550 O O . ALA A 1 214 ? 5.945 -4.080 -16.313 1.00 96.88 214 ALA A O 1
ATOM 1551 N N . ALA A 1 215 ? 5.771 -3.528 -18.485 1.00 96.44 215 ALA A N 1
ATOM 1552 C CA . ALA A 1 215 ? 4.613 -2.652 -18.326 1.00 96.44 215 ALA A CA 1
ATOM 1553 C C . ALA A 1 215 ? 3.392 -3.422 -17.805 1.00 96.44 215 ALA A C 1
ATOM 1555 O O . ALA A 1 215 ? 2.775 -3.000 -16.825 1.00 96.44 215 ALA A O 1
ATOM 1556 N N . VAL A 1 216 ? 3.091 -4.585 -18.391 1.00 96.50 216 VAL A N 1
ATOM 1557 C CA . VAL A 1 216 ? 2.010 -5.477 -17.941 1.00 96.50 216 VAL A CA 1
ATOM 1558 C C . VAL A 1 216 ? 2.219 -5.902 -16.488 1.00 96.50 216 V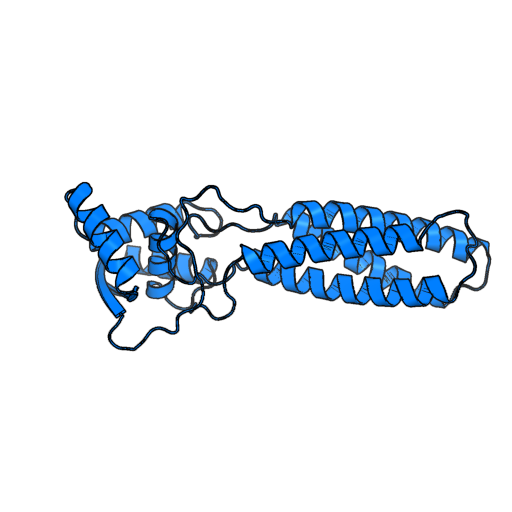AL A C 1
ATOM 1560 O O . VAL A 1 216 ? 1.282 -5.853 -15.689 1.00 96.50 216 VAL A O 1
ATOM 1563 N N . ALA A 1 217 ? 3.444 -6.279 -16.113 1.00 96.19 217 ALA A N 1
ATOM 1564 C CA . ALA A 1 217 ? 3.749 -6.693 -14.748 1.00 96.19 217 ALA A CA 1
ATOM 1565 C C . ALA A 1 217 ? 3.549 -5.552 -13.734 1.00 96.19 217 ALA A C 1
ATOM 1567 O O . ALA A 1 217 ? 2.951 -5.770 -12.676 1.00 96.19 217 ALA A O 1
ATOM 1568 N N . ILE A 1 218 ? 3.995 -4.328 -14.051 1.00 96.69 218 ILE A N 1
ATOM 1569 C CA . ILE A 1 218 ? 3.780 -3.170 -13.171 1.00 96.69 218 ILE A CA 1
ATOM 1570 C C . ILE A 1 218 ? 2.298 -2.809 -13.084 1.00 96.69 218 ILE A C 1
ATOM 1572 O O . ILE A 1 218 ? 1.821 -2.536 -11.982 1.00 96.69 218 ILE A O 1
ATOM 1576 N N . TRP A 1 219 ? 1.562 -2.825 -14.198 1.00 96.19 219 TRP A N 1
ATOM 1577 C CA . TRP A 1 219 ? 0.123 -2.554 -14.189 1.00 96.19 219 TRP A CA 1
ATOM 1578 C C . TRP A 1 219 ? -0.633 -3.547 -13.311 1.00 96.19 219 TRP A C 1
ATOM 1580 O O . TRP A 1 219 ? -1.375 -3.121 -12.427 1.00 96.19 219 TRP A O 1
ATOM 1590 N N . ALA A 1 220 ? -0.360 -4.847 -13.449 1.00 93.69 220 ALA A N 1
ATOM 1591 C CA . ALA A 1 220 ? -0.947 -5.872 -12.587 1.00 93.69 220 ALA A CA 1
ATOM 1592 C C . ALA A 1 220 ? -0.611 -5.645 -11.098 1.00 93.69 220 ALA A C 1
ATOM 1594 O O . ALA A 1 220 ? -1.459 -5.821 -10.216 1.00 93.69 220 ALA A O 1
ATOM 1595 N N . GLY A 1 221 ? 0.622 -5.216 -10.802 1.00 93.25 221 GLY A N 1
ATOM 1596 C CA . GLY A 1 221 ? 1.029 -4.797 -9.463 1.00 93.25 221 GLY A CA 1
ATOM 1597 C C . GLY A 1 221 ? 0.211 -3.603 -8.960 1.00 93.25 221 GLY A C 1
ATOM 1598 O O . GLY A 1 221 ? -0.389 -3.675 -7.887 1.00 93.25 221 GLY A O 1
ATOM 1599 N N . LEU A 1 222 ? 0.124 -2.527 -9.741 1.00 93.56 222 LEU A N 1
ATOM 1600 C CA . LEU A 1 222 ? -0.588 -1.301 -9.384 1.00 93.56 222 LEU A CA 1
ATOM 1601 C C . LEU A 1 222 ? -2.089 -1.532 -9.177 1.00 93.56 222 LEU A C 1
ATOM 1603 O O . LEU A 1 222 ? -2.641 -1.055 -8.185 1.00 93.56 222 LEU A O 1
ATOM 1607 N N . GLU A 1 223 ? -2.733 -2.299 -10.056 1.00 92.19 223 GLU A N 1
ATOM 1608 C CA . GLU A 1 223 ? -4.133 -2.705 -9.913 1.00 92.19 223 GLU A CA 1
ATOM 1609 C C . GLU A 1 223 ? -4.360 -3.442 -8.593 1.00 92.19 223 GLU A C 1
ATOM 1611 O O . GLU A 1 223 ? -5.273 -3.104 -7.839 1.00 92.19 223 GLU A O 1
ATOM 1616 N N . SER A 1 224 ? -3.479 -4.387 -8.248 1.00 91.88 224 SER A N 1
ATOM 1617 C CA . SER A 1 224 ? -3.576 -5.105 -6.974 1.00 91.88 224 SER A CA 1
ATOM 1618 C C . SER A 1 224 ? -3.375 -4.189 -5.760 1.00 91.88 224 SER A C 1
ATOM 1620 O O . SER A 1 224 ? -4.079 -4.321 -4.757 1.00 91.88 224 SER A O 1
ATOM 1622 N N . LEU A 1 225 ? -2.471 -3.206 -5.848 1.00 91.94 225 LEU A N 1
ATOM 1623 C CA . LEU A 1 225 ? -2.274 -2.215 -4.791 1.00 91.94 225 LEU A CA 1
ATOM 1624 C C . LEU A 1 225 ? -3.509 -1.332 -4.633 1.00 91.94 225 LEU A C 1
ATOM 1626 O O . LEU A 1 225 ? -3.828 -0.951 -3.511 1.00 91.94 225 LEU A O 1
ATOM 1630 N N . LEU A 1 226 ? -4.192 -0.964 -5.717 1.00 88.31 226 LEU A N 1
ATOM 1631 C CA . LEU A 1 226 ? -5.428 -0.178 -5.666 1.00 88.31 226 LEU A CA 1
ATOM 1632 C C . LEU A 1 226 ? -6.592 -0.991 -5.093 1.00 88.31 226 LEU A C 1
ATOM 1634 O O . LEU A 1 226 ? -7.326 -0.471 -4.256 1.00 88.31 226 LEU A O 1
ATOM 1638 N N . ALA A 1 227 ? -6.712 -2.260 -5.484 1.00 86.19 227 ALA A N 1
ATOM 1639 C CA . ALA A 1 227 ? -7.772 -3.149 -5.023 1.00 86.19 227 ALA A CA 1
ATOM 1640 C C . ALA A 1 227 ? -7.621 -3.546 -3.545 1.00 86.19 227 ALA A C 1
ATOM 1642 O O . ALA A 1 227 ? -8.605 -3.564 -2.808 1.00 86.19 227 ALA A O 1
ATOM 1643 N N . TYR A 1 228 ? -6.396 -3.846 -3.099 1.00 87.06 228 TYR A N 1
ATOM 1644 C CA . TYR A 1 228 ? -6.159 -4.484 -1.797 1.00 87.06 228 TYR A CA 1
ATOM 1645 C C . TYR A 1 228 ? -5.311 -3.652 -0.835 1.00 87.06 228 TYR A C 1
ATOM 1647 O O . TYR A 1 228 ? -5.360 -3.868 0.371 1.00 87.06 228 TYR A O 1
ATOM 1655 N N . GLY A 1 229 ? -4.556 -2.674 -1.333 1.00 84.88 229 GLY A N 1
ATOM 1656 C CA . GLY A 1 229 ? -3.605 -1.890 -0.539 1.00 84.88 229 GLY A CA 1
ATOM 1657 C C . GLY A 1 229 ? -4.227 -0.739 0.253 1.00 84.88 229 GLY A C 1
ATOM 1658 O O . GLY A 1 229 ? -3.491 0.061 0.818 1.00 84.88 229 GLY A O 1
ATOM 1659 N N . GLY A 1 230 ? -5.556 -0.627 0.304 1.00 86.19 230 GLY A N 1
ATOM 1660 C CA . GLY A 1 230 ? -6.274 0.381 1.089 1.00 86.19 230 GLY A CA 1
ATOM 1661 C C . GLY A 1 230 ? -6.664 1.641 0.309 1.00 86.19 230 GLY A C 1
ATOM 1662 O O . GLY A 1 230 ? -6.095 1.973 -0.738 1.00 86.19 230 GLY A O 1
ATOM 1663 N N . ASP A 1 231 ? -7.647 2.356 0.855 1.00 84.38 231 ASP A N 1
ATOM 1664 C CA . ASP A 1 231 ? -8.311 3.506 0.239 1.00 84.38 231 ASP A CA 1
ATOM 1665 C C . ASP A 1 231 ? -7.546 4.813 0.534 1.00 84.38 231 ASP A C 1
ATOM 1667 O O . ASP A 1 231 ? -7.458 5.225 1.697 1.00 84.38 231 ASP A O 1
ATOM 1671 N N . PRO A 1 232 ? -7.004 5.512 -0.487 1.00 81.31 232 PRO A N 1
ATOM 1672 C CA . PRO A 1 232 ? -6.334 6.803 -0.314 1.00 81.31 232 PRO A CA 1
ATOM 1673 C C . PRO A 1 232 ? -7.165 7.868 0.414 1.00 81.31 232 PRO A C 1
ATOM 1675 O O . PRO A 1 232 ? -6.584 8.772 1.015 1.00 81.31 232 PRO A O 1
ATOM 1678 N N . LYS A 1 233 ? -8.498 7.777 0.348 1.00 80.44 233 LYS A N 1
ATOM 1679 C CA . LYS A 1 233 ? -9.442 8.733 0.940 1.00 80.44 233 LYS A CA 1
ATOM 1680 C C . LYS A 1 233 ? -9.823 8.383 2.381 1.00 80.44 233 LYS A C 1
ATOM 1682 O O . LYS A 1 233 ? -10.467 9.192 3.052 1.00 80.44 233 LYS A O 1
ATOM 1687 N N . ALA A 1 234 ? -9.433 7.210 2.883 1.00 79.12 234 ALA A N 1
ATOM 1688 C CA . ALA A 1 234 ? -9.701 6.828 4.262 1.00 79.12 234 ALA A CA 1
ATOM 1689 C C . ALA A 1 234 ? -8.935 7.723 5.249 1.00 79.12 234 ALA A C 1
ATOM 1691 O O . ALA A 1 234 ? -7.794 8.131 5.016 1.00 79.12 234 ALA A O 1
ATOM 1692 N N . ARG A 1 235 ? -9.568 8.029 6.389 1.00 73.56 235 ARG A N 1
ATOM 1693 C CA . ARG A 1 235 ? -8.967 8.918 7.394 1.00 73.56 235 ARG A CA 1
ATOM 1694 C C . ARG A 1 235 ? -7.770 8.240 8.070 1.00 73.56 235 ARG A C 1
ATOM 1696 O O . ARG A 1 235 ? -7.910 7.125 8.577 1.00 73.56 235 ARG A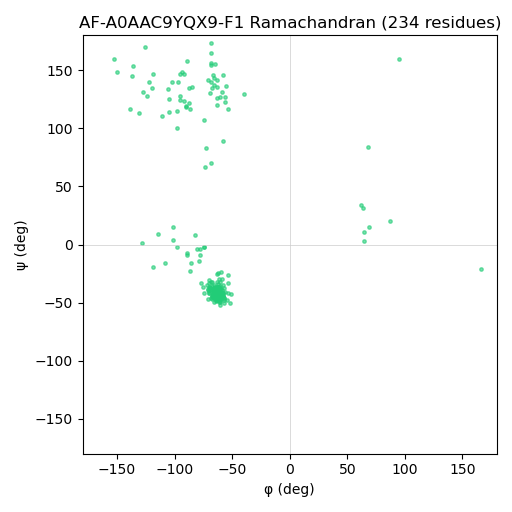 O 1
ATOM 1703 N N . ARG A 1 236 ? -6.654 8.968 8.118 1.00 74.31 236 ARG A N 1
ATOM 1704 C CA . ARG A 1 236 ? -5.433 8.658 8.874 1.00 74.31 236 ARG A CA 1
ATOM 1705 C C . ARG A 1 236 ? -5.449 9.380 10.200 1.00 74.31 236 ARG A C 1
ATOM 1707 O O . ARG A 1 236 ? -5.904 10.540 10.236 1.00 74.31 236 ARG A O 1
#

Solvent-accessible surface area (backbone atoms only — not comparable to full-atom values): 12672 Å² total; per-residue (Å²): 85,75,43,70,27,76,32,52,45,69,43,44,52,54,45,49,55,53,18,61,76,70,75,50,51,63,44,54,51,39,51,52,20,38,54,55,7,66,73,35,97,63,37,54,33,79,62,66,68,39,43,66,67,24,44,51,47,32,44,52,33,37,53,52,50,64,61,44,50,66,57,56,78,65,53,89,46,72,68,54,45,40,53,46,50,55,52,49,46,55,37,29,53,48,32,30,55,20,21,59,46,35,43,53,72,84,72,97,58,88,85,72,84,73,92,79,77,81,81,57,86,91,37,62,42,79,47,70,32,77,46,55,65,66,60,52,50,52,42,40,53,42,15,44,75,41,65,25,78,35,42,34,45,32,35,46,46,13,38,27,30,69,67,68,36,85,60,78,41,46,44,44,67,58,35,52,51,38,52,55,44,47,55,53,38,52,55,52,47,55,54,49,50,56,59,51,73,78,45,80,83,85,63,88,62,72,49,67,64,39,48,53,49,23,50,53,32,39,48,54,16,48,52,23,37,62,75,59,21,37,40,88,83,30,74,69

Foldseek 3Di:
DKFKAKDFQQLVVLLVVVCVVVVHDSLVLLVVLQVVLLVDPLSFFQADFFDPVLLVLLLVLLVQLVVLLVQCVVDDDLVSVQVSLVSLLVSLVSLLVSLLRLFDDDDPDPDDDDPDDDDDPVGMDIDMHDDDPVVLVVLQVSCVSQPAPHSNLSSNRSSCNVSVGPAFDAFGPRLVSLLVSLVSSLVSLVSVLVSVVVDDPSHPDPSVVSSVSSNVSSVNSNVNSPVRRTDNPHHD

Nearest PDB structures (foldseek):
  8e0m-assembly4_K  TM=3.514E-01  e=1.802E+00  synthetic construct
  4iar-assembly1_A  TM=4.319E-01  e=6.147E+00  Homo sapiens
  1oah-assembly1_B  TM=4.368E-01  e=8.467E+00  Desulfovibrio desulfuricans

Secondary structure (DSSP, 8-state):
-EEEEEEEHHHHHHHHHHHHHHT--HHHHHHHHHHHHHTSTTS-TT-----HHHHHHHHHHHHHHHHHHHHHHT--SHHHHHHHHHHHHHHHHHHHHHHHHHPPPPP-------TT----GGGEEEEEEE--HHHHHHHHHHHHHTT-SSHHHHHHHHHHHHHT-----PPPHHHHHHHHHHHHHHHHHHHHHHHHHTS---SS--HHHHHHHHHHHHHHHHHHHHHHS--TTS--

Organism: NCBI:txid701042